Protein AF-A0A973WPY4-F1 (afdb_monomer_lite)

Organism: NCBI:txid2748629

Radius of gyration: 19.0 Å; chains: 1; bounding box: 40×27×68 Å

Secondary structure (DSSP, 8-state):
-----S-HHHHHHHHHHHHHHHHHHHHHHHHHHHHHHHHGGG-SSSHHHHHHHHHHHHHHHHHHHTTTGGG----HHHHHHHHHHHHHHHHHHS---TTTT-SHHHHHHHHHHHHHHHHHHHHHHHTTS---HHHHHHHHHHHSPP-TTS-HHHHHHHHHHHHHHHHHHHHHHHHHHHHHHTT-

Sequence (184 aa):
MVKKVKYPEKQVERFKQMVRARSRIQPELISLLEFVREYRTQLEPSLFLRVCGLLASAGFSLWRAAFLFEQEDGKHEIYLDNVETFVAKIISDNTIGFVDDRNTWSLWHYVGVARSSLLEAMTLLFSGVVQDAKSSSIQAKLSDPPLLAASAADQWDELFEVMQHIRRTLTSRFEFVRTSHKLK

Structure (mmCIF, N/CA/C/O backbone):
data_AF-A0A973WPY4-F1
#
_entry.id   AF-A0A973WPY4-F1
#
loop_
_atom_site.group_PDB
_atom_site.id
_atom_site.type_symbol
_atom_site.label_atom_id
_atom_site.label_alt_id
_atom_site.label_comp_id
_atom_site.label_asym_id
_atom_site.label_entity_id
_atom_site.label_seq_id
_atom_site.pdbx_PDB_ins_code
_atom_site.Cartn_x
_atom_site.Cartn_y
_atom_site.Cartn_z
_atom_site.occupancy
_atom_site.B_iso_or_equiv
_atom_site.auth_seq_id
_atom_site.auth_comp_id
_atom_site.auth_asym_id
_atom_site.auth_atom_id
_atom_site.pdbx_PDB_model_num
ATOM 1 N N . MET A 1 1 ? 10.099 -8.324 -35.000 1.00 39.22 1 MET A N 1
ATOM 2 C CA . MET A 1 1 ? 11.441 -8.484 -34.389 1.00 39.22 1 MET A CA 1
ATOM 3 C C . MET A 1 1 ? 11.277 -8.895 -32.934 1.00 39.22 1 MET A C 1
ATOM 5 O O . MET A 1 1 ? 10.757 -8.109 -32.154 1.00 39.22 1 MET A O 1
ATOM 9 N N . VAL A 1 2 ? 11.683 -10.111 -32.561 1.00 43.56 2 VAL A N 1
ATOM 10 C CA . VAL A 1 2 ? 11.726 -10.529 -31.150 1.00 43.56 2 VAL A CA 1
ATOM 11 C C . VAL A 1 2 ? 12.929 -9.837 -30.509 1.00 43.56 2 VAL A C 1
ATOM 13 O O . VAL A 1 2 ? 14.069 -10.140 -30.862 1.00 43.56 2 VAL A O 1
ATOM 16 N N . LYS A 1 3 ? 12.702 -8.861 -29.618 1.00 48.94 3 LYS A N 1
ATOM 17 C CA . LYS A 1 3 ? 13.783 -8.265 -28.818 1.00 48.94 3 LYS A CA 1
ATOM 18 C C . LYS A 1 3 ? 14.399 -9.390 -27.979 1.00 48.94 3 LYS A C 1
ATOM 20 O O . LYS A 1 3 ? 13.746 -9.902 -27.075 1.00 48.94 3 LYS A O 1
ATOM 25 N N . LYS A 1 4 ? 15.631 -9.805 -28.296 1.00 48.75 4 LYS A N 1
ATOM 26 C CA . LYS A 1 4 ? 16.386 -10.757 -27.467 1.00 48.75 4 LYS A CA 1
ATOM 27 C C . LYS A 1 4 ? 16.464 -10.201 -26.045 1.00 48.75 4 LYS A C 1
ATOM 29 O O . LYS A 1 4 ? 16.903 -9.066 -25.856 1.00 48.75 4 LYS A O 1
ATOM 34 N N . VAL A 1 5 ? 16.039 -10.993 -25.062 1.00 58.50 5 VAL A N 1
ATOM 35 C CA . VAL A 1 5 ? 16.181 -10.645 -23.646 1.00 58.50 5 VAL A CA 1
ATOM 36 C C . VAL A 1 5 ? 17.674 -10.529 -23.353 1.00 58.50 5 VAL A C 1
ATOM 38 O O . VAL A 1 5 ? 18.408 -11.509 -23.434 1.00 58.50 5 VAL A O 1
ATOM 41 N N . LYS A 1 6 ? 18.128 -9.305 -23.068 1.00 64.00 6 LYS A N 1
ATOM 42 C CA . LYS A 1 6 ? 19.554 -8.974 -22.938 1.00 64.00 6 LYS A CA 1
ATOM 43 C C . LYS A 1 6 ? 20.202 -9.634 -21.708 1.00 64.00 6 LYS A C 1
ATOM 45 O O . LYS A 1 6 ? 21.412 -9.813 -21.712 1.00 64.00 6 LYS A O 1
ATOM 50 N N . TYR A 1 7 ? 19.406 -10.029 -20.702 1.00 69.88 7 TYR A N 1
ATOM 51 C CA . TYR A 1 7 ? 19.858 -10.676 -19.460 1.00 69.88 7 TYR A CA 1
ATOM 52 C C . TYR A 1 7 ? 18.772 -11.608 -18.873 1.00 69.88 7 TYR A C 1
ATOM 54 O O . TYR A 1 7 ? 17.982 -11.167 -18.034 1.00 69.88 7 TYR A O 1
ATOM 62 N N . PRO A 1 8 ? 18.690 -12.881 -19.301 1.00 75.31 8 PRO A N 1
ATOM 63 C CA . PRO A 1 8 ? 17.641 -13.803 -18.850 1.00 75.31 8 PRO A CA 1
ATOM 64 C C . PRO A 1 8 ? 17.705 -14.099 -17.342 1.00 75.31 8 PRO A C 1
ATOM 66 O O . PRO A 1 8 ? 16.670 -14.208 -16.695 1.00 75.31 8 PRO A O 1
ATOM 69 N N . GLU A 1 9 ? 18.899 -14.146 -16.746 1.00 75.44 9 GLU A N 1
ATOM 70 C CA . GLU A 1 9 ? 19.065 -14.399 -15.305 1.00 75.44 9 GLU A CA 1
ATOM 71 C C . GLU A 1 9 ? 18.472 -13.278 -14.438 1.00 75.44 9 GLU A C 1
ATOM 73 O O . GLU A 1 9 ? 17.749 -13.548 -13.480 1.00 75.44 9 GLU A O 1
ATOM 78 N N . LYS A 1 10 ? 18.686 -12.010 -14.824 1.00 81.88 10 LYS A N 1
ATOM 79 C CA . LYS A 1 10 ? 18.075 -10.853 -14.146 1.00 81.88 10 LYS A CA 1
ATOM 80 C C . LYS A 1 10 ? 16.551 -10.863 -14.263 1.00 81.88 10 LYS A C 1
ATOM 82 O O . LYS A 1 10 ? 15.859 -10.472 -13.329 1.00 81.88 10 LYS A O 1
ATOM 87 N N . GLN A 1 11 ? 16.024 -11.321 -15.398 1.00 84.06 11 GLN A N 1
ATOM 88 C CA . GLN A 1 11 ? 14.584 -11.454 -15.603 1.00 84.06 11 GLN A CA 1
ATOM 89 C C . GLN A 1 11 ? 13.979 -12.528 -14.689 1.00 84.06 11 GLN A C 1
ATOM 91 O O . GLN A 1 11 ? 12.945 -12.288 -14.067 1.00 84.06 11 GLN A O 1
ATOM 96 N N . VAL A 1 12 ? 14.631 -13.687 -14.570 1.00 88.94 12 VAL A N 1
ATOM 97 C CA . VAL A 1 12 ? 14.191 -14.754 -13.659 1.00 88.94 12 VAL A CA 1
ATOM 98 C C . VAL A 1 12 ? 14.181 -14.263 -12.213 1.00 88.94 12 VAL A C 1
ATOM 100 O O . VAL A 1 12 ? 13.223 -14.535 -11.491 1.00 88.94 12 VAL A O 1
ATOM 103 N N . GLU A 1 13 ? 15.197 -13.511 -11.790 1.00 88.25 13 GLU A N 1
ATOM 104 C CA . GLU A 1 13 ? 15.242 -12.988 -10.423 1.00 88.25 13 GLU A CA 1
ATOM 105 C C . GLU A 1 13 ? 14.112 -11.986 -10.145 1.00 88.25 13 GLU A C 1
ATOM 107 O O . GLU A 1 13 ? 13.415 -12.114 -9.138 1.00 88.25 13 GLU A O 1
ATOM 112 N N . ARG A 1 14 ? 13.818 -11.085 -11.093 1.00 85.75 14 ARG A N 1
ATOM 113 C CA . ARG A 1 14 ? 12.642 -10.197 -11.014 1.00 85.75 14 ARG A CA 1
ATOM 114 C C . ARG A 1 14 ? 11.341 -10.991 -10.891 1.00 85.75 14 ARG A C 1
ATOM 116 O O . ARG A 1 14 ? 10.511 -10.688 -10.039 1.00 85.75 14 ARG A O 1
ATOM 123 N N . PHE A 1 15 ? 11.166 -12.056 -11.676 1.00 90.31 15 PHE A N 1
ATOM 124 C CA . PHE A 1 15 ? 9.976 -12.905 -11.562 1.00 90.31 15 PHE A CA 1
ATOM 125 C C . PHE A 1 15 ? 9.866 -13.589 -10.199 1.00 90.31 15 PHE A C 1
ATOM 127 O O . PHE A 1 15 ? 8.768 -13.635 -9.638 1.00 90.31 15 PHE A O 1
ATOM 134 N N . LYS A 1 16 ? 10.975 -14.072 -9.628 1.00 92.25 16 LYS A N 1
ATOM 135 C CA . LYS A 1 16 ? 10.971 -14.625 -8.265 1.00 92.25 16 LYS A CA 1
ATOM 136 C C . LYS A 1 16 ? 10.554 -13.576 -7.238 1.00 92.25 16 LYS A C 1
ATOM 138 O O . LYS A 1 16 ? 9.729 -13.889 -6.380 1.00 92.25 16 LYS A O 1
ATOM 143 N N . GLN A 1 17 ? 11.067 -12.350 -7.340 1.00 91.38 17 GLN A N 1
ATOM 144 C CA . GLN A 1 17 ? 10.683 -11.240 -6.461 1.00 91.38 17 GLN A CA 1
ATOM 145 C C . GLN A 1 17 ? 9.183 -10.939 -6.570 1.00 91.38 17 GLN A C 1
ATOM 147 O O . GLN A 1 17 ? 8.485 -10.931 -5.558 1.00 91.38 17 GLN A O 1
ATOM 152 N N . MET A 1 18 ? 8.656 -10.806 -7.792 1.00 93.06 18 MET A N 1
ATOM 153 C CA . MET A 1 18 ? 7.226 -10.571 -8.031 1.00 93.06 18 MET A CA 1
ATOM 154 C C . MET A 1 18 ? 6.352 -11.701 -7.469 1.00 93.06 18 MET A C 1
ATOM 156 O O . MET A 1 18 ? 5.300 -11.458 -6.881 1.00 93.06 18 MET A O 1
ATOM 160 N N . VAL A 1 19 ? 6.741 -12.966 -7.670 1.00 95.12 19 VAL A N 1
ATOM 161 C CA . VAL A 1 19 ? 6.011 -14.122 -7.120 1.00 95.12 19 VAL A CA 1
ATOM 162 C C . VAL A 1 19 ? 6.044 -14.102 -5.592 1.00 95.12 19 VAL A C 1
ATOM 164 O O . VAL A 1 19 ? 4.994 -14.242 -4.967 1.00 95.12 19 VAL A O 1
ATOM 167 N N . ARG A 1 20 ? 7.214 -13.868 -4.989 1.00 96.44 20 ARG A N 1
ATOM 168 C CA . ARG A 1 20 ? 7.378 -13.815 -3.531 1.00 96.44 20 ARG A CA 1
ATOM 169 C C . ARG A 1 20 ? 6.542 -12.699 -2.905 1.00 96.44 20 ARG A C 1
ATOM 171 O O . ARG A 1 20 ? 5.803 -12.968 -1.962 1.00 96.44 20 ARG A O 1
ATOM 178 N N . ALA A 1 21 ? 6.631 -11.480 -3.433 1.00 96.56 21 ALA A N 1
ATOM 179 C CA . ALA A 1 21 ? 5.885 -10.327 -2.934 1.00 96.56 21 ALA A CA 1
ATOM 180 C C . ALA A 1 21 ? 4.367 -10.576 -2.991 1.00 96.56 21 ALA A C 1
ATOM 182 O O . ALA A 1 21 ? 3.661 -10.434 -1.991 1.00 96.56 21 ALA A O 1
ATOM 183 N N . ARG A 1 22 ? 3.867 -11.082 -4.127 1.00 95.44 22 ARG A N 1
ATOM 184 C CA . ARG A 1 22 ? 2.446 -11.440 -4.286 1.00 95.44 22 ARG A CA 1
ATOM 185 C C . ARG A 1 22 ? 2.004 -12.554 -3.339 1.00 95.44 22 ARG A C 1
ATOM 187 O O . ARG A 1 22 ? 0.915 -12.475 -2.780 1.00 95.44 22 ARG A O 1
ATOM 194 N N . SER A 1 23 ? 2.844 -13.565 -3.135 1.00 97.19 23 SER A N 1
ATOM 195 C CA . SER A 1 23 ? 2.545 -14.653 -2.202 1.00 97.19 23 SER A CA 1
ATOM 196 C C . SER A 1 23 ? 2.487 -14.177 -0.748 1.00 97.19 23 SER A C 1
ATOM 198 O O . SER A 1 23 ? 1.716 -14.733 0.026 1.00 97.19 23 SER A O 1
ATOM 200 N N . ARG A 1 24 ? 3.289 -13.175 -0.365 1.00 97.88 24 ARG A N 1
ATOM 201 C CA . ARG A 1 24 ? 3.340 -12.645 1.010 1.00 97.88 24 ARG A CA 1
ATOM 202 C C . ARG A 1 24 ? 2.181 -11.709 1.338 1.00 97.88 24 ARG A C 1
ATOM 204 O O . ARG A 1 24 ? 1.659 -11.771 2.445 1.00 97.88 24 ARG A O 1
ATOM 211 N N . ILE A 1 25 ? 1.758 -10.868 0.392 1.00 97.69 25 ILE A N 1
ATOM 212 C CA . ILE A 1 25 ? 0.697 -9.879 0.649 1.00 97.69 25 ILE A CA 1
ATOM 213 C C . ILE A 1 25 ? -0.695 -10.507 0.769 1.00 97.69 25 ILE A C 1
ATOM 215 O O . ILE A 1 25 ? -1.540 -9.999 1.500 1.00 97.69 25 ILE A O 1
ATOM 219 N N . GLN A 1 26 ? -0.944 -11.626 0.083 1.00 97.12 26 GLN A N 1
ATOM 220 C CA . GLN A 1 26 ? -2.260 -12.268 0.067 1.00 97.12 26 GLN A CA 1
ATOM 221 C C . GLN A 1 26 ? -2.733 -12.729 1.461 1.00 97.12 26 GLN A C 1
ATOM 223 O O . GLN A 1 26 ? -3.828 -12.325 1.853 1.00 97.12 26 GLN A O 1
ATOM 228 N N . PRO A 1 27 ? -1.950 -13.497 2.249 1.00 98.00 27 PRO A N 1
ATOM 229 C CA . PRO A 1 27 ? -2.33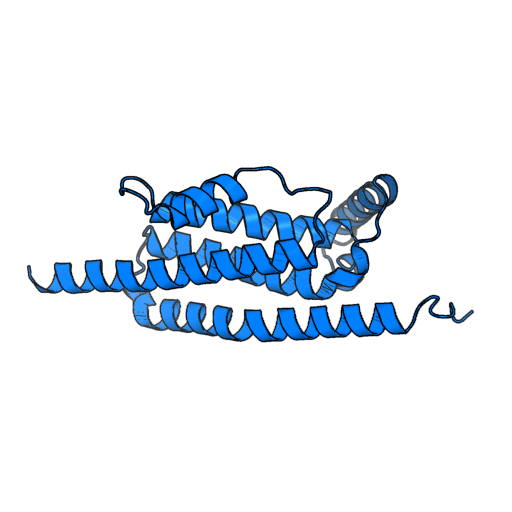7 -13.860 3.615 1.00 98.00 27 PRO A CA 1
ATOM 230 C C . PRO A 1 27 ? -2.569 -12.658 4.537 1.00 98.00 27 PRO A C 1
ATOM 232 O O . PRO A 1 27 ? -3.457 -12.696 5.388 1.00 98.00 27 PRO A O 1
ATOM 235 N N . GLU A 1 28 ? -1.805 -11.576 4.361 1.00 97.69 28 GLU A N 1
ATOM 236 C CA . GLU A 1 28 ? -1.972 -10.361 5.165 1.00 97.69 28 GLU A CA 1
ATOM 237 C C . GLU A 1 28 ? -3.306 -9.661 4.851 1.00 97.69 28 GLU A C 1
ATOM 239 O O . GLU A 1 28 ? -4.036 -9.268 5.761 1.00 97.69 28 GLU A O 1
ATOM 244 N N . LEU A 1 29 ? -3.674 -9.573 3.568 1.00 98.12 29 LEU A N 1
ATOM 245 C CA . LEU A 1 29 ? -4.972 -9.049 3.133 1.00 98.12 29 LEU A CA 1
ATOM 246 C C . LEU A 1 29 ? -6.142 -9.927 3.598 1.00 98.12 29 LEU A C 1
ATOM 248 O O . LEU A 1 29 ? -7.188 -9.397 3.973 1.00 98.12 29 LEU A O 1
ATOM 252 N N . ILE A 1 30 ? -5.965 -11.252 3.609 1.00 98.25 30 ILE A N 1
ATOM 253 C CA . ILE A 1 30 ? -6.951 -12.187 4.171 1.00 98.25 30 ILE A CA 1
ATOM 254 C C . ILE A 1 30 ? -7.128 -11.922 5.669 1.00 98.25 30 ILE A C 1
ATOM 256 O O . ILE A 1 30 ? -8.257 -11.741 6.114 1.00 98.25 30 ILE A O 1
ATOM 260 N N . SER A 1 31 ? -6.031 -11.791 6.419 1.00 97.56 31 SER A N 1
ATOM 261 C CA . SER A 1 31 ? -6.076 -11.502 7.861 1.00 97.56 31 SER A CA 1
ATOM 262 C C . SER A 1 31 ? -6.791 -10.177 8.162 1.00 97.56 31 SER A C 1
ATOM 264 O O . SER A 1 31 ? -7.549 -10.065 9.125 1.00 97.56 31 SER A O 1
ATOM 266 N N . LEU A 1 32 ? -6.577 -9.152 7.327 1.00 97.62 32 LEU A N 1
ATOM 267 C CA . LEU A 1 32 ? -7.294 -7.879 7.432 1.00 97.62 32 LEU A CA 1
ATOM 268 C C . LEU A 1 32 ? -8.795 -8.041 7.139 1.00 97.62 32 LEU A C 1
ATOM 270 O O . LEU A 1 32 ? -9.624 -7.482 7.856 1.00 97.62 32 LEU A O 1
ATOM 274 N N . LEU A 1 33 ? -9.154 -8.806 6.105 1.00 97.56 33 LEU A N 1
ATOM 275 C CA . LEU A 1 33 ? -10.550 -9.087 5.765 1.00 97.56 33 LEU A CA 1
ATOM 276 C C . LEU A 1 33 ? -11.267 -9.845 6.889 1.00 97.56 33 LEU A C 1
ATOM 278 O O . LEU A 1 33 ? -12.410 -9.517 7.210 1.00 97.56 33 LEU A O 1
ATOM 282 N N . GLU A 1 34 ? -10.610 -10.842 7.477 1.00 96.94 34 GLU A N 1
ATOM 283 C CA . GLU A 1 34 ? -11.120 -11.600 8.622 1.00 96.94 34 GLU A CA 1
ATOM 284 C C . GLU A 1 34 ? -11.386 -10.675 9.809 1.00 96.94 34 GLU A C 1
ATOM 286 O O . GLU A 1 34 ? -12.510 -10.653 10.308 1.00 96.94 34 GLU A O 1
ATOM 291 N N . PHE A 1 35 ? -10.421 -9.821 10.168 1.00 95.62 35 PHE A N 1
ATOM 292 C CA . PHE A 1 35 ? -10.584 -8.822 11.228 1.00 95.62 35 PHE A CA 1
ATOM 293 C C . PHE A 1 35 ? -11.792 -7.903 10.981 1.00 95.62 35 PHE A C 1
ATOM 295 O O . PHE A 1 35 ? -12.641 -7.721 11.855 1.00 95.62 35 PHE A O 1
ATOM 302 N N . VAL A 1 36 ? -11.913 -7.345 9.771 1.00 95.44 36 VAL A N 1
ATOM 303 C CA . VAL A 1 36 ? -13.029 -6.451 9.420 1.00 95.44 36 VAL A CA 1
ATOM 304 C C . VAL A 1 36 ? -14.372 -7.180 9.486 1.00 95.44 36 VAL A C 1
ATOM 306 O O . VAL A 1 36 ? -15.365 -6.590 9.910 1.00 95.44 36 VAL A O 1
ATOM 309 N N . ARG A 1 37 ? -14.430 -8.453 9.077 1.00 95.12 37 ARG A N 1
ATOM 310 C CA . ARG A 1 37 ? -15.657 -9.262 9.137 1.00 95.12 37 ARG A CA 1
ATOM 311 C C . ARG A 1 37 ? -16.047 -9.606 10.567 1.00 95.12 37 ARG A C 1
ATOM 313 O O . ARG A 1 37 ? -17.221 -9.470 10.904 1.00 95.12 37 ARG A O 1
ATOM 320 N N . GLU A 1 38 ? -15.086 -10.023 11.384 1.00 94.12 38 GLU A N 1
ATOM 321 C CA . GLU A 1 38 ? -15.313 -10.405 12.778 1.00 94.12 38 GLU A CA 1
ATOM 322 C C . GLU A 1 38 ? -15.829 -9.224 13.610 1.00 94.12 38 GLU A C 1
ATOM 324 O O . GLU A 1 38 ? -16.766 -9.369 14.396 1.00 94.12 38 GLU A O 1
ATOM 329 N N . TYR A 1 39 ? -15.269 -8.031 13.390 1.00 92.19 39 TYR A N 1
ATOM 330 C CA . TYR A 1 39 ? -15.549 -6.855 14.217 1.00 92.19 39 TYR A CA 1
ATOM 331 C C . TYR A 1 39 ? -16.442 -5.809 13.553 1.00 92.19 39 TYR A C 1
ATOM 333 O O . TYR A 1 39 ? -16.618 -4.724 14.101 1.00 92.19 39 TYR A O 1
ATOM 341 N N . ARG A 1 40 ? -17.058 -6.119 12.406 1.00 90.75 40 ARG A N 1
ATOM 342 C CA . ARG A 1 40 ? -17.793 -5.153 11.569 1.00 90.75 40 ARG A CA 1
ATOM 343 C C . ARG A 1 40 ? -18.757 -4.245 12.338 1.00 90.75 40 ARG A C 1
ATOM 345 O O . ARG A 1 40 ? -18.763 -3.045 12.106 1.00 90.75 40 ARG A O 1
ATOM 352 N N . THR A 1 41 ? -19.557 -4.811 13.239 1.00 87.62 41 THR A N 1
ATOM 353 C CA . THR A 1 41 ? -20.578 -4.082 14.018 1.00 87.62 41 THR A CA 1
ATOM 354 C C . THR A 1 41 ? -20.002 -3.233 15.149 1.00 87.62 41 THR A C 1
ATOM 356 O O . THR A 1 41 ? -20.691 -2.390 15.705 1.00 87.62 41 THR A O 1
ATOM 359 N N . GLN A 1 42 ? -18.745 -3.467 15.518 1.00 87.12 42 GLN A N 1
ATOM 360 C CA . GLN A 1 42 ? -18.019 -2.724 16.549 1.00 87.12 42 GLN A CA 1
ATOM 361 C C . GLN A 1 42 ? -17.084 -1.671 15.927 1.00 87.12 42 GLN A C 1
ATOM 363 O O . GLN A 1 42 ? -16.553 -0.820 16.635 1.00 87.12 42 GLN A O 1
ATOM 368 N N . LEU A 1 43 ? -16.894 -1.725 14.604 1.00 83.81 43 LEU A N 1
ATOM 369 C CA . LEU A 1 43 ? -16.146 -0.764 13.797 1.00 83.81 43 LEU A CA 1
ATOM 370 C C . LEU A 1 43 ? -17.025 0.410 13.321 1.00 83.81 43 LEU A C 1
ATOM 372 O O . LEU A 1 43 ? -16.688 1.014 12.307 1.00 83.81 43 LEU A O 1
ATOM 376 N N . GLU A 1 44 ? -18.113 0.760 14.027 1.00 77.31 44 GLU A N 1
ATOM 377 C CA . GLU A 1 44 ? -18.847 2.043 13.868 1.00 77.31 44 GLU A CA 1
ATOM 378 C C . GLU A 1 44 ? -17.876 3.213 13.642 1.00 77.31 44 GLU A C 1
ATOM 380 O O . GLU A 1 44 ? -16.735 3.063 14.073 1.00 77.31 44 GLU A O 1
ATOM 385 N N . PRO A 1 45 ? -18.253 4.353 13.015 1.00 78.94 45 PRO A N 1
ATOM 386 C CA . PRO A 1 45 ? -17.330 5.429 12.630 1.00 78.94 45 PRO A CA 1
ATOM 387 C C . PRO A 1 45 ? -16.250 5.716 13.684 1.00 78.94 45 PRO A C 1
ATOM 389 O O . PRO A 1 45 ? -16.442 6.462 14.640 1.00 78.94 45 PRO A O 1
ATOM 392 N N . SER A 1 46 ? -15.104 5.057 13.519 1.00 84.50 46 SER A N 1
ATOM 393 C CA . SER A 1 46 ? -14.089 4.913 14.556 1.00 84.50 46 SER A CA 1
ATOM 394 C C . SER A 1 46 ? -12.716 4.999 13.935 1.00 84.50 46 SER A C 1
ATOM 396 O O . SER A 1 46 ? -12.505 4.739 12.745 1.00 84.50 46 SER A O 1
ATOM 398 N N . LEU A 1 47 ? -11.754 5.310 14.796 1.00 91.06 47 LEU A N 1
ATOM 399 C CA . LEU A 1 47 ? -10.338 5.234 14.478 1.00 91.06 47 LEU A CA 1
ATOM 400 C C . LEU A 1 47 ? -9.981 3.894 13.815 1.00 91.06 47 LEU A C 1
ATOM 402 O O . LEU A 1 47 ? -9.280 3.869 12.809 1.00 91.06 47 LEU A O 1
ATOM 406 N N . PHE A 1 48 ? -10.499 2.785 14.350 1.00 91.94 48 PHE A N 1
ATOM 407 C CA . PHE A 1 48 ? -10.195 1.439 13.871 1.00 91.94 48 PHE A CA 1
ATOM 408 C C . PHE A 1 48 ? -10.720 1.185 12.458 1.00 91.94 48 PHE A C 1
ATOM 410 O O . PHE A 1 48 ? -9.999 0.606 11.646 1.00 91.94 48 PHE A O 1
ATOM 417 N N . LEU A 1 49 ? -11.921 1.675 12.129 1.00 94.12 49 LEU A N 1
ATOM 418 C CA . LEU A 1 49 ? -12.453 1.608 10.767 1.00 94.12 49 LEU A CA 1
ATOM 419 C C . LEU A 1 49 ? -11.560 2.368 9.782 1.00 94.12 49 LEU A C 1
ATOM 421 O O . LEU A 1 49 ? -11.210 1.838 8.726 1.00 94.12 49 LEU A O 1
ATOM 425 N N . ARG A 1 50 ? -11.145 3.589 10.145 1.00 95.75 50 ARG A N 1
ATOM 426 C CA . ARG A 1 50 ? -10.251 4.404 9.308 1.00 95.75 50 ARG A CA 1
ATOM 427 C C . ARG A 1 50 ? -8.904 3.714 9.092 1.00 95.75 50 ARG A C 1
ATOM 429 O O . ARG A 1 50 ? -8.441 3.633 7.959 1.00 95.75 50 ARG A O 1
ATOM 436 N N . VAL A 1 51 ? -8.313 3.153 10.148 1.00 96.19 51 VAL A N 1
ATOM 437 C CA . VAL A 1 51 ? -7.060 2.385 10.057 1.00 96.19 51 VAL A CA 1
ATOM 438 C C . VAL A 1 51 ? -7.226 1.146 9.170 1.00 96.19 51 VAL A C 1
ATOM 440 O O . VAL A 1 51 ? -6.345 0.874 8.358 1.00 96.19 51 VAL A O 1
ATOM 443 N N . CYS A 1 52 ? -8.353 0.428 9.244 1.00 96.88 52 CYS A N 1
ATOM 444 C CA . CYS A 1 52 ? -8.627 -0.695 8.338 1.00 96.88 52 CYS A CA 1
ATOM 445 C C . CYS A 1 52 ? -8.676 -0.248 6.870 1.00 96.88 52 CYS A C 1
ATOM 447 O O . CYS A 1 52 ? -8.104 -0.917 6.011 1.00 96.88 52 CYS A O 1
ATOM 449 N N . GLY A 1 53 ? -9.315 0.891 6.581 1.00 97.38 53 GLY A N 1
ATOM 450 C CA . GLY A 1 53 ? -9.343 1.474 5.236 1.00 97.38 53 GLY A CA 1
ATOM 451 C C . GLY A 1 53 ? -7.947 1.837 4.718 1.00 97.38 53 GLY A C 1
ATOM 452 O O . GLY A 1 53 ? -7.609 1.521 3.578 1.00 97.38 53 GLY A O 1
ATOM 453 N N . LEU A 1 54 ? -7.103 2.418 5.574 1.00 98.31 54 LEU A N 1
ATOM 454 C CA . LEU A 1 54 ? -5.712 2.747 5.241 1.00 98.31 54 LEU A CA 1
ATOM 455 C C . LEU A 1 54 ? -4.859 1.493 5.006 1.00 98.31 54 LEU A C 1
ATOM 457 O O . LEU A 1 54 ? -4.090 1.447 4.048 1.00 98.31 54 LEU A O 1
ATOM 461 N N . LEU A 1 55 ? -5.031 0.446 5.819 1.00 98.25 55 LEU A N 1
ATOM 462 C CA . LEU A 1 55 ? -4.373 -0.846 5.603 1.00 98.25 55 LEU A CA 1
ATOM 463 C C . LEU A 1 55 ? -4.835 -1.517 4.304 1.00 98.25 55 LEU A C 1
ATOM 465 O O . LEU A 1 55 ? -4.015 -2.106 3.604 1.00 98.25 55 LEU A O 1
ATOM 469 N N . ALA A 1 56 ? -6.118 -1.405 3.951 1.00 98.44 56 ALA A N 1
ATOM 470 C CA . ALA A 1 56 ? -6.631 -1.917 2.683 1.00 98.44 56 ALA A CA 1
ATOM 471 C C . ALA A 1 56 ? -6.037 -1.154 1.485 1.00 98.44 56 ALA A C 1
ATOM 473 O O . ALA A 1 56 ? -5.588 -1.784 0.528 1.00 98.44 56 ALA A O 1
ATOM 474 N N . SER A 1 57 ? -5.962 0.181 1.567 1.00 98.50 57 SER A N 1
ATOM 475 C CA . SER A 1 57 ? -5.297 1.037 0.571 1.00 98.50 57 SER A CA 1
ATOM 476 C C . SER A 1 57 ? -3.820 0.665 0.395 1.00 98.50 57 SER A C 1
ATOM 478 O O . SER A 1 57 ? -3.353 0.440 -0.728 1.00 98.50 57 SER A O 1
ATOM 480 N N . ALA A 1 58 ? -3.093 0.516 1.507 1.00 98.44 58 ALA A N 1
ATOM 481 C CA . ALA A 1 58 ? -1.691 0.118 1.493 1.00 98.44 58 ALA A CA 1
ATOM 482 C C . ALA A 1 58 ? -1.502 -1.280 0.901 1.00 98.44 58 ALA A C 1
ATOM 484 O O . ALA A 1 58 ? -0.682 -1.463 0.004 1.00 98.44 58 ALA A O 1
ATOM 485 N N . GLY A 1 59 ? -2.292 -2.254 1.350 1.00 98.38 59 GLY A N 1
ATOM 486 C CA . GLY A 1 59 ? -2.194 -3.628 0.879 1.00 98.38 59 GLY A CA 1
ATOM 487 C C . GLY A 1 59 ? -2.548 -3.783 -0.602 1.00 98.38 59 GLY A C 1
ATOM 488 O O . GLY A 1 59 ? -1.856 -4.508 -1.316 1.00 98.38 59 GLY A O 1
ATOM 489 N N . PHE A 1 60 ? -3.559 -3.059 -1.098 1.00 98.00 60 PHE A N 1
ATOM 490 C CA . PHE A 1 60 ? -3.861 -2.992 -2.532 1.00 98.00 60 PHE A CA 1
ATOM 491 C C . PHE A 1 60 ? -2.692 -2.400 -3.325 1.00 98.00 60 PHE A C 1
ATOM 493 O O . PHE A 1 60 ? -2.271 -2.976 -4.329 1.00 98.00 60 PHE A O 1
ATOM 500 N N . SER A 1 61 ? -2.137 -1.284 -2.854 1.00 97.88 61 SER A N 1
ATOM 501 C CA . SER A 1 61 ? -1.043 -0.597 -3.539 1.00 97.88 61 SER A CA 1
ATOM 502 C C . SER A 1 61 ? 0.230 -1.449 -3.563 1.00 97.88 61 SER A C 1
ATOM 504 O O . SER A 1 61 ? 0.836 -1.620 -4.617 1.00 97.88 61 SER A O 1
ATOM 506 N N . LEU A 1 62 ? 0.583 -2.104 -2.452 1.00 98.00 62 LEU A N 1
ATOM 507 C CA . LEU A 1 62 ? 1.677 -3.080 -2.412 1.00 98.00 62 LEU A CA 1
ATOM 508 C C . LEU A 1 62 ? 1.416 -4.258 -3.356 1.00 98.00 62 LEU A C 1
ATOM 510 O O . LEU A 1 62 ? 2.313 -4.671 -4.094 1.00 98.00 62 LEU A O 1
ATOM 514 N N . TRP A 1 63 ? 0.194 -4.793 -3.383 1.00 97.50 63 TRP A N 1
ATOM 515 C CA . TRP A 1 63 ? -0.161 -5.860 -4.315 1.00 97.50 63 TRP A CA 1
ATOM 516 C C . TRP A 1 63 ? 0.023 -5.426 -5.775 1.00 97.50 63 TRP A C 1
ATOM 518 O O . TRP A 1 63 ? 0.620 -6.181 -6.542 1.00 97.50 63 TRP A O 1
ATOM 528 N N . ARG A 1 64 ? -0.405 -4.211 -6.154 1.00 95.81 64 ARG A N 1
ATOM 529 C CA . ARG A 1 64 ? -0.195 -3.646 -7.500 1.00 95.81 64 ARG A CA 1
ATOM 530 C C . ARG A 1 64 ? 1.281 -3.424 -7.815 1.00 95.81 64 ARG A C 1
ATOM 532 O O . ARG A 1 64 ? 1.739 -3.891 -8.855 1.00 95.81 64 ARG A O 1
ATOM 539 N N . ALA A 1 65 ? 2.035 -2.800 -6.911 1.00 95.44 65 ALA A N 1
ATOM 540 C CA . ALA A 1 65 ? 3.465 -2.537 -7.080 1.00 95.44 65 ALA A CA 1
ATOM 541 C C . ALA A 1 65 ? 4.265 -3.824 -7.351 1.00 95.44 65 ALA A C 1
ATOM 543 O O . ALA A 1 65 ? 5.135 -3.840 -8.219 1.00 95.44 65 ALA A O 1
ATOM 544 N N . ALA A 1 66 ? 3.905 -4.938 -6.701 1.00 95.56 66 ALA A N 1
ATOM 545 C CA . ALA A 1 66 ? 4.548 -6.234 -6.918 1.00 95.56 66 ALA A CA 1
ATOM 546 C C . ALA A 1 66 ? 4.398 -6.783 -8.352 1.00 95.56 66 ALA A C 1
ATOM 548 O O . ALA A 1 66 ? 5.194 -7.625 -8.766 1.00 95.56 66 ALA A O 1
ATOM 549 N N . PHE A 1 67 ? 3.406 -6.336 -9.133 1.00 92.94 67 PHE A N 1
ATOM 550 C CA . PHE A 1 67 ? 3.307 -6.674 -10.562 1.00 92.94 67 PHE A CA 1
ATOM 551 C C . PHE A 1 67 ? 4.205 -5.809 -11.453 1.00 92.94 67 PHE A C 1
ATOM 553 O O . PHE A 1 67 ? 4.382 -6.136 -12.626 1.00 92.94 67 PHE A O 1
ATOM 560 N N . LEU A 1 68 ? 4.752 -4.720 -10.915 1.00 92.25 68 LEU A N 1
ATOM 561 C CA . LEU A 1 68 ? 5.403 -3.661 -11.676 1.00 92.25 68 LEU A CA 1
ATOM 562 C C . LEU A 1 68 ? 6.913 -3.559 -11.421 1.00 92.25 68 LEU A C 1
ATOM 564 O O . LEU A 1 68 ? 7.550 -2.711 -12.029 1.00 92.25 68 LEU A O 1
ATOM 568 N N . PHE A 1 69 ? 7.516 -4.428 -10.598 1.00 90.44 69 PHE A N 1
ATOM 569 C CA . PHE A 1 69 ? 8.957 -4.386 -10.274 1.00 90.44 69 PHE A CA 1
ATOM 570 C C . PHE A 1 69 ? 9.893 -4.388 -11.491 1.00 90.44 69 PHE A C 1
ATOM 572 O O . PHE A 1 69 ? 10.995 -3.861 -11.444 1.00 90.44 69 PHE A O 1
ATOM 579 N N . GLU A 1 70 ? 9.475 -4.951 -12.622 1.00 86.31 70 GLU A N 1
ATOM 580 C CA . GLU A 1 70 ? 10.269 -4.893 -13.855 1.00 86.31 70 GLU A CA 1
ATOM 581 C C . GLU A 1 70 ? 10.380 -3.489 -14.479 1.00 86.31 70 GLU A C 1
ATOM 583 O O . GLU A 1 70 ? 11.236 -3.293 -15.340 1.00 86.31 70 GLU A O 1
ATOM 588 N N . GLN A 1 71 ? 9.541 -2.539 -14.056 1.00 83.25 71 GLN A N 1
ATOM 589 C CA . GLN A 1 71 ? 9.463 -1.171 -14.578 1.00 83.25 71 GLN A CA 1
ATOM 590 C C . GLN A 1 71 ? 10.383 -0.190 -13.842 1.00 83.25 71 GLN A C 1
ATOM 592 O O . GLN A 1 71 ? 10.326 1.010 -14.083 1.00 83.25 71 GLN A O 1
ATOM 597 N N . GLU A 1 72 ? 11.226 -0.677 -12.940 1.00 75.00 72 GLU A N 1
ATOM 598 C CA . GLU A 1 72 ? 12.048 0.141 -12.051 1.00 75.00 72 GLU A CA 1
ATOM 599 C C . GLU A 1 72 ? 13.134 0.973 -12.769 1.00 75.00 72 GLU A C 1
ATOM 601 O O . GLU A 1 72 ? 13.536 2.028 -12.286 1.00 75.00 72 GLU A O 1
ATOM 606 N N . ASP A 1 73 ? 13.554 0.559 -13.968 1.00 66.62 73 ASP A N 1
ATOM 607 C CA . ASP A 1 73 ? 14.701 1.125 -14.699 1.00 66.62 73 ASP A CA 1
ATOM 608 C C . ASP A 1 73 ? 14.381 2.408 -15.512 1.00 66.62 73 ASP A C 1
ATOM 610 O O . ASP A 1 73 ? 14.890 2.600 -16.623 1.00 66.62 73 ASP A O 1
ATOM 614 N N . GLY A 1 74 ? 13.516 3.291 -15.008 1.00 63.38 74 GLY A N 1
ATOM 615 C CA . GLY A 1 74 ? 13.120 4.511 -15.719 1.00 63.38 74 GLY A CA 1
ATOM 616 C C . GLY A 1 74 ? 14.020 5.706 -15.404 1.00 63.38 74 GLY A C 1
ATOM 617 O O . GLY A 1 74 ? 14.165 6.102 -14.251 1.00 63.38 74 GLY A O 1
ATOM 618 N N . LYS A 1 75 ? 14.585 6.334 -16.440 1.00 75.62 75 LYS A N 1
ATOM 619 C CA . LYS A 1 75 ? 15.138 7.693 -16.325 1.00 75.62 75 LYS A CA 1
ATOM 620 C C . LYS A 1 75 ? 14.022 8.688 -15.983 1.00 75.62 75 LYS A C 1
ATOM 622 O O . LYS A 1 75 ? 12.852 8.411 -16.244 1.00 75.62 75 LYS A O 1
ATOM 627 N N . HIS A 1 76 ? 14.386 9.855 -15.454 1.00 80.56 76 HIS A N 1
ATOM 628 C CA . HIS A 1 76 ? 13.424 10.899 -15.091 1.00 80.56 76 HIS A CA 1
ATOM 629 C C . HIS A 1 76 ? 12.498 11.280 -16.258 1.00 80.56 76 HIS A C 1
ATOM 631 O O . HIS A 1 76 ? 11.296 11.428 -16.066 1.00 80.56 76 HIS A O 1
ATOM 637 N N . GLU A 1 77 ? 13.029 11.346 -17.477 1.00 84.19 77 GLU A N 1
ATOM 638 C CA . GLU A 1 77 ? 12.249 11.662 -18.675 1.00 84.19 77 GLU A CA 1
ATOM 639 C C . GLU A 1 77 ? 11.199 10.579 -18.964 1.00 84.19 77 GLU A C 1
ATOM 641 O O . GLU A 1 77 ? 10.034 10.890 -19.169 1.00 84.19 77 GLU A O 1
ATOM 646 N N . ILE A 1 78 ? 11.572 9.297 -18.848 1.00 85.75 78 ILE A N 1
ATOM 647 C CA . ILE A 1 78 ? 10.645 8.163 -19.024 1.00 85.75 78 ILE A CA 1
ATOM 648 C C . ILE A 1 78 ? 9.525 8.213 -17.979 1.00 85.75 78 ILE A C 1
ATOM 650 O O . ILE A 1 78 ? 8.379 7.870 -18.262 1.00 85.75 78 ILE A O 1
ATOM 654 N N . TYR A 1 79 ? 9.849 8.621 -16.751 1.00 87.31 79 TYR A N 1
ATOM 655 C CA . TYR A 1 79 ? 8.850 8.799 -15.704 1.00 87.31 79 TYR A CA 1
ATOM 656 C C . TYR A 1 79 ? 7.830 9.880 -16.086 1.00 87.31 79 TYR A C 1
ATOM 658 O O . TYR A 1 79 ? 6.632 9.635 -15.962 1.00 87.31 79 TYR A O 1
ATOM 666 N N . LEU A 1 80 ? 8.283 11.038 -16.579 1.00 89.19 80 LEU A N 1
ATOM 667 C CA . LEU A 1 80 ? 7.395 12.123 -17.011 1.00 89.19 80 LEU A CA 1
ATOM 668 C C . LEU A 1 80 ? 6.555 11.736 -18.238 1.00 89.19 80 LEU A C 1
ATOM 670 O O . LEU A 1 80 ? 5.348 11.970 -18.227 1.00 89.19 80 LEU A O 1
ATOM 674 N N . ASP A 1 81 ? 7.141 11.057 -19.225 1.00 91.50 81 ASP A N 1
ATOM 675 C CA . ASP A 1 81 ? 6.412 10.560 -20.403 1.00 91.50 81 ASP A CA 1
ATOM 676 C C . ASP A 1 81 ? 5.283 9.590 -20.002 1.00 91.50 81 ASP A C 1
ATOM 678 O O . ASP A 1 81 ? 4.178 9.616 -20.557 1.00 91.50 81 ASP A O 1
ATOM 682 N N . ASN A 1 82 ? 5.537 8.739 -18.999 1.00 91.00 82 ASN A N 1
ATOM 683 C CA . ASN A 1 82 ? 4.528 7.834 -18.451 1.00 91.00 82 ASN A CA 1
ATOM 684 C C . ASN A 1 82 ? 3.393 8.597 -17.750 1.00 91.00 82 ASN A C 1
ATOM 686 O O . ASN A 1 82 ? 2.233 8.221 -17.921 1.00 91.00 82 ASN A O 1
ATOM 690 N N . VAL A 1 83 ? 3.704 9.664 -16.998 1.00 92.25 83 VAL A N 1
ATOM 691 C CA . VAL A 1 83 ? 2.693 10.539 -16.369 1.00 92.25 83 VAL A CA 1
ATOM 692 C C . VAL A 1 83 ? 1.797 11.151 -17.439 1.00 92.25 83 VAL A C 1
ATOM 694 O O . VAL A 1 83 ? 0.575 11.058 -17.346 1.00 92.25 83 VAL A O 1
ATOM 697 N N . GLU A 1 84 ? 2.401 11.765 -18.458 1.00 93.94 84 GLU A N 1
ATOM 698 C CA . GLU A 1 84 ? 1.672 12.431 -19.536 1.00 93.94 84 GLU A CA 1
ATOM 699 C C . GLU A 1 84 ? 0.760 11.442 -20.266 1.00 93.94 84 GLU A C 1
ATOM 701 O O . GLU A 1 84 ? -0.439 11.688 -20.406 1.00 93.94 84 GLU A O 1
ATOM 706 N N . THR A 1 85 ? 1.301 10.279 -20.641 1.00 91.06 85 THR A N 1
ATOM 707 C CA . THR A 1 85 ? 0.541 9.216 -21.312 1.00 91.06 85 THR A CA 1
ATOM 708 C C . THR A 1 85 ? -0.635 8.740 -20.461 1.00 91.06 85 THR A C 1
ATOM 710 O O . THR A 1 85 ? -1.742 8.560 -20.973 1.00 91.06 85 THR A O 1
ATOM 713 N N . PHE A 1 86 ? -0.412 8.532 -19.163 1.00 91.31 86 PHE A N 1
ATOM 714 C CA . PHE A 1 86 ? -1.445 8.080 -18.238 1.00 91.31 86 PHE A CA 1
ATOM 715 C C . PHE A 1 86 ? -2.573 9.111 -18.104 1.00 91.31 86 PHE A C 1
ATOM 717 O O . PHE A 1 86 ? -3.747 8.767 -18.247 1.00 91.31 86 PHE A O 1
ATOM 724 N N . VAL A 1 87 ? -2.229 10.385 -17.894 1.00 93.25 87 VAL A N 1
ATOM 725 C CA . VAL A 1 87 ? -3.210 11.476 -17.770 1.00 93.25 87 VAL A CA 1
ATOM 726 C C . VAL A 1 87 ? -3.988 11.666 -19.072 1.00 93.25 87 VAL A C 1
ATOM 728 O O . VAL A 1 87 ? -5.214 11.785 -19.037 1.00 93.25 87 VAL A O 1
ATOM 731 N N . ALA A 1 88 ? -3.313 11.628 -20.224 1.00 94.56 88 ALA A N 1
ATOM 732 C CA . ALA A 1 88 ? -3.963 11.726 -21.527 1.00 94.56 88 ALA A CA 1
ATOM 733 C C . ALA A 1 88 ? -4.986 10.598 -21.743 1.00 94.56 88 ALA A C 1
ATOM 735 O O . ALA A 1 88 ? -6.095 10.859 -22.215 1.00 94.56 88 ALA A O 1
ATOM 736 N N . LYS A 1 89 ? -4.655 9.361 -21.348 1.00 93.75 89 LYS A N 1
ATOM 737 C CA . LYS A 1 89 ? -5.577 8.215 -21.419 1.00 93.75 89 LYS A CA 1
ATOM 738 C C . LYS A 1 89 ? -6.775 8.354 -20.493 1.00 93.75 89 LYS A C 1
ATOM 740 O O . LYS A 1 89 ? -7.893 8.114 -20.928 1.00 93.75 89 LYS A O 1
ATOM 745 N N . ILE A 1 90 ? -6.580 8.814 -19.255 1.00 93.31 90 ILE A N 1
ATOM 746 C CA . ILE A 1 90 ? -7.710 9.094 -18.354 1.00 93.31 90 ILE A CA 1
ATOM 747 C C . ILE A 1 90 ? -8.685 10.079 -19.001 1.00 93.31 90 ILE A C 1
ATOM 749 O O . ILE A 1 90 ? -9.892 9.853 -18.971 1.00 93.31 90 ILE A O 1
ATOM 753 N N . ILE A 1 91 ? -8.167 11.161 -19.587 1.00 95.69 91 ILE A N 1
ATOM 754 C CA . ILE A 1 91 ? -8.996 12.208 -20.194 1.00 95.69 91 ILE A CA 1
ATOM 755 C C . ILE A 1 91 ? -9.728 11.692 -21.438 1.00 95.69 91 ILE A C 1
ATOM 757 O O . ILE A 1 91 ? -10.899 12.010 -21.628 1.00 95.69 91 ILE A O 1
ATOM 761 N N . SER A 1 92 ? -9.043 10.930 -22.290 1.00 96.56 92 SER A N 1
ATOM 762 C CA . SER A 1 92 ? -9.596 10.469 -23.570 1.00 96.56 92 SER A CA 1
ATOM 763 C C . SER A 1 92 ? -10.537 9.275 -23.427 1.00 96.56 92 SER A C 1
ATOM 765 O O . SER A 1 92 ? -11.616 9.282 -24.018 1.00 96.56 92 SER A O 1
ATOM 767 N N . ASP A 1 93 ? -10.160 8.288 -22.617 1.00 94.75 93 ASP A N 1
ATOM 768 C CA . ASP A 1 93 ? -10.837 6.991 -22.568 1.00 94.75 93 ASP A CA 1
ATOM 769 C C . ASP A 1 93 ? -11.738 6.836 -21.329 1.00 94.75 93 ASP A C 1
ATOM 771 O O . ASP A 1 93 ? -12.549 5.910 -21.266 1.00 94.75 93 ASP A O 1
ATOM 775 N N . ASN A 1 94 ? -11.613 7.721 -20.325 1.00 92.56 94 ASN A N 1
ATOM 776 C CA . ASN A 1 94 ? -12.299 7.637 -19.023 1.00 92.56 94 ASN A CA 1
ATOM 777 C C . ASN A 1 94 ? -12.125 6.266 -18.329 1.00 92.56 94 ASN A C 1
ATOM 779 O O . ASN A 1 94 ? -12.953 5.819 -17.532 1.00 92.56 94 ASN A O 1
ATOM 783 N N . THR A 1 95 ? -11.046 5.561 -18.667 1.00 90.62 95 THR A N 1
ATOM 784 C CA . THR A 1 95 ? -10.693 4.258 -18.117 1.00 90.62 95 THR A CA 1
ATOM 785 C C . THR A 1 95 ? -9.196 4.020 -18.258 1.00 90.62 95 THR A C 1
ATOM 787 O O . THR A 1 95 ? -8.536 4.608 -19.110 1.00 90.62 95 THR A O 1
ATOM 790 N N . ILE A 1 96 ? -8.657 3.155 -17.404 1.00 88.25 96 ILE A N 1
ATOM 791 C CA . ILE A 1 96 ? -7.260 2.729 -17.430 1.00 88.25 96 ILE A CA 1
ATOM 792 C C . ILE A 1 96 ? -7.234 1.218 -17.241 1.00 88.25 96 ILE A C 1
ATOM 794 O O . ILE A 1 96 ? -7.711 0.687 -16.233 1.00 88.25 96 ILE A O 1
ATOM 798 N N . GLY A 1 97 ? -6.670 0.514 -18.218 1.00 90.50 97 GLY A N 1
ATOM 799 C CA . GLY A 1 97 ? -6.399 -0.909 -18.123 1.00 90.50 97 GLY A CA 1
ATOM 800 C C . GLY A 1 97 ? -5.075 -1.187 -17.415 1.00 90.50 97 GLY A C 1
ATOM 801 O O . GLY A 1 97 ? -4.199 -0.334 -17.283 1.00 90.50 97 GLY A O 1
ATOM 802 N N . PHE A 1 98 ? -4.869 -2.442 -17.008 1.00 88.50 98 PHE A N 1
ATOM 803 C CA . PHE A 1 98 ? -3.581 -2.848 -16.433 1.00 88.50 98 PHE A CA 1
ATOM 804 C C . PHE A 1 98 ? -2.408 -2.654 -17.402 1.00 88.50 98 PHE A C 1
ATOM 806 O O . PHE A 1 98 ? -1.296 -2.389 -16.962 1.00 88.50 98 PHE A O 1
ATOM 813 N N . VAL A 1 99 ? -2.645 -2.785 -18.708 1.00 88.50 99 VAL A N 1
ATOM 814 C CA . VAL A 1 99 ? -1.606 -2.573 -19.725 1.00 88.50 99 VAL A CA 1
ATOM 815 C C . VAL A 1 99 ? -1.116 -1.125 -19.712 1.00 88.50 99 VAL A C 1
ATOM 817 O O . VAL A 1 99 ? 0.080 -0.897 -19.852 1.00 88.50 99 VAL A O 1
ATOM 820 N N . ASP A 1 100 ? -2.016 -0.169 -19.490 1.00 88.19 100 ASP A N 1
ATOM 821 C CA . ASP A 1 100 ? -1.689 1.257 -19.423 1.00 88.19 100 ASP A CA 1
ATOM 822 C C . ASP A 1 100 ? -0.938 1.597 -18.128 1.00 88.19 100 ASP A C 1
ATOM 824 O O . ASP A 1 100 ? -0.018 2.410 -18.123 1.00 88.19 100 ASP A O 1
ATOM 828 N N . ASP A 1 101 ? -1.285 0.898 -17.048 1.00 88.88 101 ASP A N 1
ATOM 829 C CA . ASP A 1 101 ? -0.691 1.024 -15.715 1.00 88.88 101 ASP A CA 1
ATOM 830 C C . ASP A 1 101 ? 0.642 0.261 -15.554 1.00 88.88 101 ASP A C 1
ATOM 832 O O . ASP A 1 101 ? 1.281 0.299 -14.503 1.00 88.88 101 ASP A O 1
ATOM 836 N N . ARG A 1 102 ? 1.089 -0.476 -16.581 1.00 91.69 102 ARG A N 1
ATOM 837 C CA . ARG A 1 102 ? 2.331 -1.263 -16.542 1.00 91.69 102 ARG A CA 1
ATOM 838 C C . ARG A 1 102 ? 3.544 -0.417 -16.932 1.00 91.69 102 ARG A C 1
ATOM 840 O O . ARG A 1 102 ? 4.185 -0.672 -17.948 1.00 91.69 102 ARG A O 1
ATOM 847 N N . ASN A 1 103 ? 3.850 0.589 -16.120 1.00 90.31 103 ASN A N 1
ATOM 848 C CA . ASN A 1 103 ? 4.919 1.552 -16.381 1.00 90.31 103 ASN A CA 1
ATOM 849 C C . ASN A 1 103 ? 5.648 1.984 -15.085 1.00 90.31 103 ASN A C 1
ATOM 851 O O . ASN A 1 103 ? 5.241 1.627 -13.976 1.00 90.31 103 ASN A O 1
ATOM 855 N N . THR A 1 104 ? 6.748 2.736 -15.221 1.00 90.31 104 THR A N 1
ATOM 856 C CA . THR A 1 104 ? 7.589 3.164 -14.084 1.00 90.31 104 THR A CA 1
ATOM 857 C C . THR A 1 104 ? 6.875 4.140 -13.152 1.00 90.31 104 THR A C 1
ATOM 859 O O . THR A 1 104 ? 7.073 4.081 -11.940 1.00 90.31 104 THR A O 1
ATOM 862 N N . TRP A 1 105 ? 6.049 5.041 -13.692 1.00 91.81 105 TRP A N 1
ATOM 863 C CA . TRP A 1 105 ? 5.311 6.006 -12.876 1.00 91.81 105 TRP A CA 1
ATOM 864 C C . TRP A 1 105 ? 4.339 5.291 -11.939 1.00 91.81 105 TRP A C 1
ATOM 866 O O . TRP A 1 105 ? 4.366 5.521 -10.732 1.00 91.81 105 TRP A O 1
ATOM 876 N N . SER A 1 106 ? 3.558 4.356 -12.476 1.00 93.69 106 SER A N 1
ATOM 877 C CA . SER A 1 106 ? 2.584 3.572 -11.721 1.00 93.69 106 SER A CA 1
ATOM 878 C C . SER A 1 106 ? 3.225 2.772 -10.590 1.00 93.69 106 SER A C 1
ATOM 880 O O . SER A 1 106 ? 2.701 2.754 -9.477 1.00 93.69 106 SER A O 1
ATOM 882 N N . LEU A 1 107 ? 4.391 2.158 -10.833 1.00 93.31 107 LEU A N 1
ATOM 883 C CA . LEU A 1 107 ? 5.155 1.462 -9.791 1.00 93.31 107 LEU A CA 1
ATOM 884 C C . LEU A 1 107 ? 5.396 2.374 -8.580 1.00 93.31 107 LEU A C 1
ATOM 886 O O . LEU A 1 107 ? 5.025 2.032 -7.455 1.00 93.31 107 LEU A O 1
ATOM 890 N N . TRP A 1 108 ? 5.988 3.542 -8.819 1.00 91.94 108 TRP A N 1
ATOM 891 C CA . TRP A 1 108 ? 6.334 4.483 -7.757 1.00 91.94 108 TRP A CA 1
ATOM 892 C C . TRP A 1 108 ? 5.115 5.174 -7.154 1.00 91.94 108 TRP A C 1
ATOM 894 O O . TRP A 1 108 ? 5.106 5.439 -5.953 1.00 91.94 108 TRP A O 1
ATOM 904 N N . HIS A 1 109 ? 4.062 5.392 -7.943 1.00 93.62 109 HIS A N 1
ATOM 905 C CA . HIS A 1 109 ? 2.775 5.858 -7.446 1.00 93.62 109 HIS A CA 1
ATOM 906 C C . HIS A 1 109 ? 2.227 4.901 -6.381 1.00 93.62 109 HIS A C 1
ATOM 908 O O . HIS A 1 109 ? 1.940 5.334 -5.266 1.00 93.62 109 HIS A O 1
ATOM 914 N N . TYR A 1 110 ? 2.154 3.596 -6.666 1.00 95.88 110 TYR A N 1
ATOM 915 C CA . TYR A 1 110 ? 1.643 2.622 -5.699 1.00 95.88 110 TYR A CA 1
ATOM 916 C C . TYR A 1 110 ? 2.541 2.465 -4.465 1.00 95.88 110 TYR A C 1
ATOM 918 O O . TYR A 1 110 ? 2.029 2.358 -3.349 1.00 95.88 110 TYR A O 1
ATOM 926 N N . VAL A 1 111 ? 3.868 2.495 -4.624 1.00 94.69 111 VAL A N 1
ATOM 927 C CA . VAL A 1 111 ? 4.792 2.516 -3.473 1.00 94.69 111 VAL A CA 1
ATOM 928 C C . VAL A 1 111 ? 4.539 3.758 -2.605 1.00 94.69 111 VAL A C 1
ATOM 930 O O . VAL A 1 111 ? 4.439 3.648 -1.381 1.00 94.69 111 VAL A O 1
ATOM 933 N N . GLY A 1 112 ? 4.352 4.925 -3.229 1.00 93.38 112 GLY A N 1
ATOM 934 C CA . GLY A 1 112 ? 4.024 6.177 -2.547 1.00 93.38 112 GLY A CA 1
ATOM 935 C C . GLY A 1 112 ? 2.689 6.121 -1.801 1.00 93.38 112 GLY A C 1
ATOM 936 O O . GLY A 1 112 ? 2.642 6.438 -0.614 1.00 93.38 112 GLY A O 1
ATOM 937 N N . VAL A 1 113 ? 1.621 5.647 -2.451 1.00 96.50 113 VAL A N 1
ATOM 938 C CA . VAL A 1 113 ? 0.295 5.493 -1.824 1.00 96.50 113 VAL A CA 1
ATOM 939 C C . VAL A 1 113 ? 0.356 4.534 -0.636 1.00 96.50 113 VAL A C 1
ATOM 941 O O . VAL A 1 113 ? -0.222 4.829 0.416 1.00 96.50 1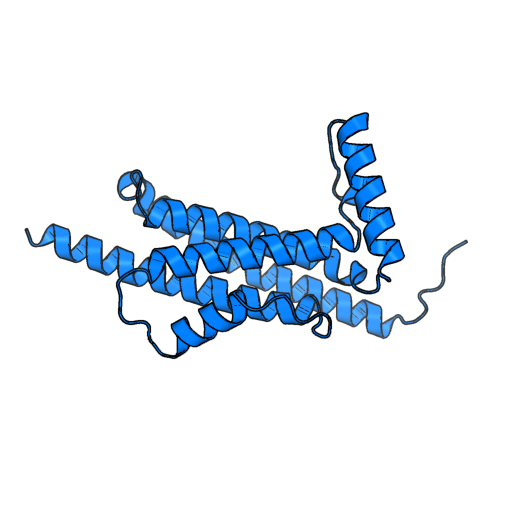13 VAL A O 1
ATOM 944 N N . ALA A 1 114 ? 1.085 3.419 -0.760 1.00 97.56 114 ALA A N 1
ATOM 945 C CA . ALA A 1 114 ? 1.294 2.498 0.352 1.00 97.56 114 ALA A CA 1
ATOM 946 C C . ALA A 1 114 ? 1.992 3.190 1.528 1.00 97.56 114 ALA A C 1
ATOM 948 O O . ALA A 1 114 ? 1.490 3.139 2.651 1.00 97.56 114 ALA A O 1
ATOM 949 N N . ARG A 1 115 ? 3.096 3.901 1.271 1.00 96.19 115 ARG A N 1
ATOM 950 C CA . ARG A 1 115 ? 3.842 4.649 2.294 1.00 96.19 115 ARG A CA 1
ATOM 951 C C . ARG A 1 115 ? 2.968 5.673 3.014 1.00 96.19 115 ARG A C 1
ATOM 953 O O . ARG A 1 115 ? 2.907 5.652 4.242 1.00 96.19 115 ARG A O 1
ATOM 960 N N . SER A 1 116 ? 2.264 6.527 2.272 1.00 96.06 116 SER A N 1
ATOM 961 C CA . SER A 1 116 ? 1.395 7.560 2.849 1.00 96.06 116 SER A CA 1
ATOM 962 C C . SER A 1 116 ? 0.255 6.957 3.669 1.00 96.06 116 SER A C 1
ATOM 964 O O . SER A 1 116 ? -0.002 7.412 4.782 1.00 96.06 116 SER A O 1
ATOM 966 N N . SER A 1 117 ? -0.375 5.887 3.170 1.00 97.94 117 SER A N 1
ATOM 967 C CA . SER A 1 117 ? -1.451 5.196 3.891 1.00 97.94 117 SER A CA 1
ATOM 968 C C . SER A 1 117 ? -0.950 4.594 5.211 1.00 97.94 117 SER A C 1
ATOM 970 O O . SER A 1 117 ? -1.617 4.703 6.241 1.00 97.94 117 SER A O 1
ATOM 972 N N . LEU A 1 118 ? 0.244 3.991 5.206 1.00 97.50 118 LEU A N 1
ATOM 973 C CA . LEU A 1 118 ? 0.861 3.419 6.406 1.00 97.50 118 LEU A CA 1
ATOM 974 C C . LEU A 1 118 ? 1.299 4.500 7.403 1.00 97.50 118 LEU A C 1
ATOM 976 O O . LEU A 1 118 ? 1.120 4.317 8.605 1.00 97.50 118 LEU A O 1
ATOM 980 N N . LEU A 1 119 ? 1.809 5.641 6.929 1.00 95.44 119 LEU A N 1
ATOM 981 C CA . LEU A 1 119 ? 2.169 6.777 7.784 1.00 95.44 119 LEU A CA 1
ATOM 982 C C . LEU A 1 119 ? 0.943 7.362 8.488 1.00 95.44 119 LEU A C 1
ATOM 984 O O . LEU A 1 119 ? 0.980 7.628 9.692 1.00 95.44 119 LEU A O 1
ATOM 988 N N . GLU A 1 120 ? -0.158 7.527 7.759 1.00 95.69 120 GLU A N 1
ATOM 989 C CA . GLU A 1 120 ? -1.414 7.984 8.345 1.00 95.69 120 GLU A CA 1
ATOM 990 C C . GLU A 1 120 ? -1.951 6.960 9.356 1.00 95.69 120 GLU A C 1
ATOM 992 O O . GLU A 1 120 ? -2.327 7.331 10.467 1.00 95.69 120 GLU A O 1
ATOM 997 N N . ALA A 1 121 ? -1.909 5.663 9.031 1.00 96.19 121 ALA A N 1
ATOM 998 C CA . ALA A 1 121 ? -2.350 4.605 9.938 1.00 96.19 121 ALA A CA 1
ATOM 999 C C . ALA A 1 121 ? -1.515 4.561 11.229 1.00 96.19 121 ALA A C 1
ATOM 1001 O O . ALA A 1 121 ? -2.082 4.439 12.317 1.00 96.19 121 ALA A O 1
ATOM 1002 N N . MET A 1 122 ? -0.189 4.721 11.127 1.00 93.69 122 MET A N 1
ATOM 1003 C CA . MET A 1 122 ? 0.701 4.885 12.282 1.00 93.69 122 MET A CA 1
ATOM 1004 C C . MET A 1 122 ? 0.300 6.111 13.102 1.00 93.69 122 MET A C 1
ATOM 1006 O O . MET A 1 122 ? 0.104 6.018 14.311 1.00 93.69 122 MET A O 1
ATOM 1010 N N . THR A 1 123 ? 0.117 7.257 12.449 1.00 92.38 123 THR A N 1
ATOM 1011 C CA . THR A 1 123 ? -0.237 8.505 13.133 1.00 92.38 123 THR A CA 1
ATOM 1012 C C . THR A 1 123 ? -1.539 8.355 13.919 1.00 92.38 123 THR A C 1
ATOM 1014 O O . THR A 1 123 ? -1.598 8.744 15.080 1.00 92.38 123 THR A O 1
ATOM 1017 N N . LEU A 1 124 ? -2.554 7.720 13.329 1.00 92.62 124 LEU A N 1
ATOM 1018 C CA . LEU A 1 124 ? -3.842 7.470 13.977 1.00 92.62 124 LEU A CA 1
ATOM 1019 C 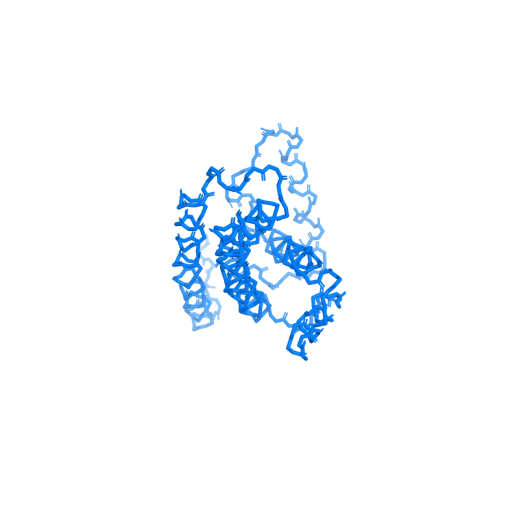C . LEU A 1 124 ? -3.742 6.468 15.130 1.00 92.62 124 LEU A C 1
ATOM 1021 O O . LEU A 1 124 ? -4.291 6.709 16.202 1.00 92.62 124 LEU A O 1
ATOM 1025 N N . LEU A 1 125 ? -3.054 5.340 14.940 1.00 90.00 125 LEU A N 1
ATOM 1026 C CA . LEU A 1 125 ? -2.931 4.342 16.004 1.00 90.00 125 LEU A CA 1
ATOM 1027 C C . LEU A 1 125 ? -2.099 4.855 17.174 1.00 90.00 125 LEU A C 1
ATOM 1029 O O . LEU A 1 125 ? -2.396 4.525 18.317 1.00 90.00 125 LEU A O 1
ATOM 1033 N N . PHE A 1 126 ? -1.064 5.644 16.924 1.00 87.00 126 PHE A N 1
ATOM 1034 C CA . PHE A 1 126 ? -0.103 6.017 17.954 1.00 87.00 126 PHE A CA 1
ATOM 1035 C C . PHE A 1 126 ? -0.244 7.465 18.441 1.00 87.00 126 PHE A C 1
ATOM 1037 O O . PHE A 1 126 ? 0.522 7.885 19.310 1.00 87.00 126 PHE A O 1
ATOM 1044 N N . SER A 1 127 ? -1.235 8.223 17.958 1.00 82.75 127 SER A N 1
ATOM 1045 C CA . SER A 1 127 ? -1.526 9.560 18.485 1.00 82.75 127 SER A CA 1
ATOM 1046 C C . SER A 1 127 ? -1.869 9.491 19.975 1.00 82.75 127 SER A C 1
ATOM 1048 O O . SER A 1 127 ? -2.769 8.750 20.372 1.00 82.75 127 SER A O 1
ATOM 1050 N N . GLY A 1 128 ? -1.168 10.276 20.797 1.00 70.25 128 GLY A N 1
ATOM 1051 C CA . GLY A 1 128 ? -1.455 10.406 22.230 1.00 70.25 128 GLY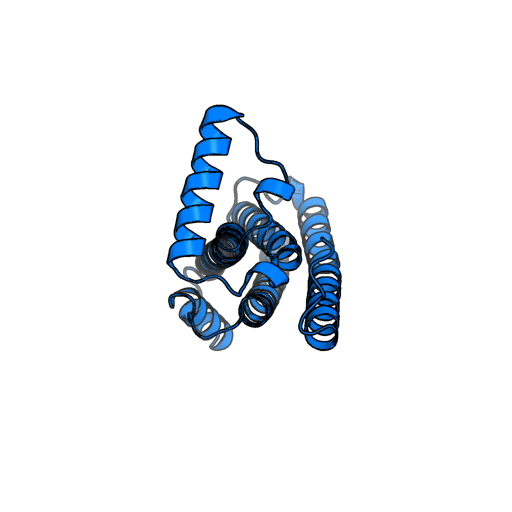 A CA 1
ATOM 1052 C C . GLY A 1 128 ? -1.011 9.226 23.101 1.00 70.25 128 GLY A C 1
ATOM 1053 O O . GLY A 1 128 ? -1.371 9.182 24.274 1.00 70.25 128 GLY A O 1
ATOM 1054 N N . VAL A 1 129 ? -0.231 8.281 22.565 1.00 76.06 129 VAL A N 1
ATOM 1055 C CA . VAL A 1 129 ? 0.341 7.171 23.342 1.00 76.06 129 VAL A CA 1
ATOM 1056 C C . VAL A 1 129 ? 1.860 7.210 23.255 1.00 76.06 129 VAL A C 1
ATOM 1058 O O . VAL A 1 129 ? 2.414 7.511 22.201 1.00 76.06 129 VAL A O 1
ATOM 1061 N N . VAL A 1 130 ? 2.537 6.896 24.366 1.00 73.94 130 VAL A N 1
ATOM 1062 C CA . VAL A 1 130 ? 3.993 6.718 24.380 1.00 73.94 130 VAL A CA 1
ATOM 1063 C C . VAL A 1 130 ? 4.340 5.602 23.398 1.00 73.94 130 VAL A C 1
ATOM 1065 O O . VAL A 1 130 ? 3.968 4.446 23.600 1.00 73.94 130 VAL A O 1
ATOM 1068 N N . GLN A 1 131 ? 5.000 5.969 22.304 1.00 76.00 131 GLN A N 1
ATOM 1069 C CA . GLN A 1 131 ? 5.439 5.020 21.294 1.00 76.00 131 GLN A CA 1
ATOM 1070 C C . GLN A 1 131 ? 6.636 4.229 21.810 1.00 76.00 131 GLN A C 1
ATOM 1072 O O . GLN A 1 131 ? 7.543 4.787 22.431 1.00 76.00 131 GLN A O 1
ATOM 1077 N N . ASP A 1 132 ? 6.658 2.927 21.526 1.00 84.31 132 ASP A N 1
ATOM 1078 C CA . ASP A 1 132 ? 7.887 2.160 21.677 1.00 84.31 132 ASP A CA 1
ATOM 1079 C C . ASP A 1 132 ? 8.938 2.623 20.651 1.00 84.31 132 ASP A C 1
ATOM 1081 O O . ASP A 1 132 ? 8.626 3.226 19.619 1.00 84.31 132 ASP A O 1
ATOM 1085 N N . ALA A 1 133 ? 10.212 2.337 20.928 1.00 83.75 133 ALA A N 1
ATOM 1086 C CA . ALA A 1 133 ? 11.317 2.753 20.064 1.00 83.75 133 ALA A CA 1
ATOM 1087 C C . ALA A 1 133 ? 11.165 2.247 18.615 1.00 83.75 133 ALA A C 1
ATOM 1089 O O . ALA A 1 133 ? 11.597 2.913 17.672 1.00 83.75 133 ALA A O 1
ATOM 1090 N N . LYS A 1 134 ? 10.522 1.085 18.427 1.00 85.19 134 LYS A N 1
ATOM 1091 C CA . LYS A 1 134 ? 10.284 0.492 17.109 1.00 85.19 134 LYS A CA 1
ATOM 1092 C C . LYS A 1 134 ? 9.276 1.316 16.304 1.00 85.19 134 LYS A C 1
ATOM 1094 O O . LYS A 1 134 ? 9.525 1.601 15.137 1.00 85.19 134 LYS A O 1
ATOM 1099 N N . SER A 1 135 ? 8.169 1.715 16.917 1.00 84.50 135 SER A N 1
ATOM 1100 C CA . SER A 1 135 ? 7.094 2.484 16.289 1.00 84.50 135 SER A CA 1
ATOM 1101 C C . SER A 1 135 ? 7.565 3.894 15.935 1.00 84.50 135 SER A C 1
ATOM 1103 O O . SER A 1 135 ? 7.341 4.330 14.806 1.00 84.50 135 SER A O 1
ATOM 1105 N N . SER A 1 136 ? 8.342 4.530 16.819 1.00 84.88 136 SER A N 1
ATOM 1106 C CA . SER A 1 136 ? 8.997 5.815 16.53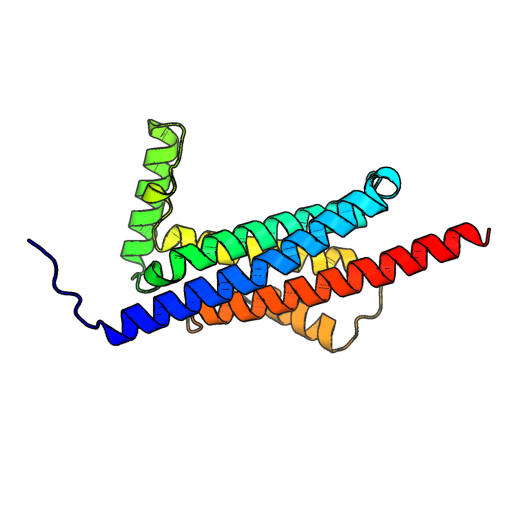6 1.00 84.88 136 SER A CA 1
ATOM 1107 C C . SER A 1 136 ? 9.972 5.712 15.360 1.00 84.88 136 SER A C 1
ATOM 1109 O O . SER A 1 136 ? 9.971 6.563 14.473 1.00 84.88 136 SER A O 1
ATOM 1111 N N . SER A 1 137 ? 10.780 4.644 15.312 1.00 87.06 137 SER A N 1
ATOM 1112 C CA . SER A 1 137 ? 11.705 4.404 14.198 1.00 87.06 137 SER A CA 1
ATOM 1113 C C . SER A 1 137 ? 10.967 4.188 12.874 1.00 87.06 137 SER A C 1
ATOM 1115 O O . SER A 1 137 ? 11.362 4.760 11.862 1.00 87.06 137 SER A O 1
ATOM 1117 N N . ILE A 1 138 ? 9.877 3.413 12.874 1.00 88.38 138 ILE A N 1
ATOM 1118 C CA . ILE A 1 138 ? 9.038 3.200 11.687 1.00 88.38 138 ILE A CA 1
ATOM 1119 C C . ILE A 1 138 ? 8.430 4.520 11.208 1.00 88.38 138 ILE A C 1
ATOM 1121 O O . ILE A 1 138 ? 8.489 4.824 10.020 1.00 88.38 138 ILE A O 1
ATOM 1125 N N . GLN A 1 139 ? 7.857 5.314 12.114 1.00 86.75 139 GLN A N 1
ATOM 1126 C CA . GLN A 1 139 ? 7.213 6.569 11.739 1.00 86.75 139 GLN A CA 1
ATOM 1127 C C . GLN A 1 139 ? 8.218 7.576 11.167 1.00 86.75 139 GLN A C 1
ATOM 1129 O O . GLN A 1 139 ? 7.917 8.214 10.157 1.00 86.75 139 GLN A O 1
ATOM 1134 N N . ALA A 1 140 ? 9.411 7.679 11.761 1.00 86.06 140 ALA A N 1
ATOM 1135 C CA . ALA A 1 140 ? 10.490 8.510 11.230 1.00 86.06 140 ALA A CA 1
ATOM 1136 C C . ALA A 1 140 ? 10.867 8.072 9.808 1.00 86.06 140 ALA A C 1
ATOM 1138 O O . ALA A 1 140 ? 10.805 8.881 8.886 1.00 86.06 140 ALA A O 1
ATOM 1139 N N . LYS A 1 141 ? 11.110 6.770 9.607 1.00 86.44 141 LYS A N 1
ATOM 1140 C CA . LYS A 1 141 ? 11.431 6.217 8.285 1.00 86.44 141 LYS A CA 1
ATOM 1141 C C . LYS A 1 141 ? 10.357 6.520 7.252 1.00 86.44 141 LYS A C 1
ATOM 1143 O O . LYS A 1 141 ? 10.686 6.944 6.158 1.00 86.44 141 LYS A O 1
ATOM 1148 N N . LEU A 1 142 ? 9.080 6.331 7.583 1.00 87.69 142 LEU A N 1
ATOM 1149 C CA . LEU A 1 142 ? 7.975 6.623 6.666 1.00 87.69 142 LEU A CA 1
ATOM 1150 C C . LEU A 1 142 ? 7.853 8.114 6.322 1.00 87.69 142 LEU A C 1
ATOM 1152 O O . LEU A 1 142 ? 7.400 8.438 5.224 1.00 87.69 142 LEU A O 1
ATOM 1156 N N . SER A 1 143 ? 8.221 8.992 7.258 1.00 86.75 143 SER A N 1
ATOM 1157 C CA . SER A 1 143 ? 8.175 10.449 7.081 1.00 86.75 143 SER A CA 1
ATOM 1158 C C . SER A 1 143 ? 9.303 10.957 6.186 1.00 86.75 143 SER A C 1
ATOM 1160 O O . SER A 1 143 ? 9.128 11.964 5.501 1.00 86.75 143 SER A O 1
ATOM 1162 N N . ASP A 1 144 ? 10.433 10.250 6.157 1.00 83.81 144 ASP A N 1
ATOM 1163 C CA . ASP A 1 144 ? 11.506 10.550 5.220 1.00 83.81 144 ASP A CA 1
ATOM 1164 C C . ASP A 1 144 ? 11.036 10.286 3.780 1.00 83.81 144 ASP A C 1
ATOM 1166 O O . ASP A 1 144 ? 10.324 9.301 3.524 1.00 83.81 144 ASP A O 1
ATOM 1170 N N . PRO A 1 145 ? 11.421 11.138 2.813 1.00 76.06 145 PRO A N 1
ATOM 1171 C CA . PRO A 1 145 ? 11.134 10.879 1.413 1.00 76.06 145 PRO A CA 1
ATOM 1172 C C . PRO A 1 145 ? 11.760 9.542 0.982 1.00 76.06 145 PRO A C 1
ATOM 1174 O O . PRO A 1 145 ? 12.803 9.151 1.514 1.00 76.06 145 PRO A O 1
ATOM 1177 N N . PRO A 1 146 ? 11.154 8.830 0.013 1.00 70.69 146 PRO A N 1
ATOM 1178 C CA . PRO A 1 146 ? 11.717 7.595 -0.514 1.00 70.69 146 PRO A CA 1
ATOM 1179 C C . PRO A 1 146 ? 13.179 7.794 -0.912 1.00 70.69 146 PRO A C 1
ATOM 1181 O O . PRO A 1 146 ? 13.509 8.724 -1.653 1.00 70.69 146 PRO A O 1
ATOM 1184 N N . LEU A 1 147 ? 14.061 6.913 -0.442 1.00 64.69 147 LEU A N 1
ATOM 1185 C CA . LEU A 1 147 ? 15.443 6.909 -0.897 1.00 64.69 147 LEU A CA 1
ATOM 1186 C C . LEU A 1 147 ? 15.442 6.520 -2.376 1.00 64.69 147 LEU A C 1
ATOM 1188 O O . LEU A 1 147 ? 15.227 5.359 -2.708 1.00 64.69 147 LEU A O 1
ATOM 1192 N N . LEU A 1 148 ? 15.727 7.478 -3.262 1.00 61.19 148 LEU A N 1
ATOM 1193 C CA . LEU A 1 148 ? 15.837 7.246 -4.711 1.00 61.19 148 LEU A CA 1
ATOM 1194 C C . LEU A 1 148 ? 16.898 6.188 -5.076 1.00 61.19 148 LEU A C 1
ATOM 1196 O O . LEU A 1 148 ? 16.917 5.699 -6.198 1.00 61.19 148 LEU A O 1
ATOM 1200 N N . ALA A 1 149 ? 17.786 5.847 -4.136 1.00 59.66 149 ALA A N 1
ATOM 1201 C CA . ALA A 1 149 ? 18.799 4.807 -4.289 1.00 59.66 149 ALA A CA 1
ATOM 1202 C C . ALA A 1 149 ? 18.317 3.392 -3.907 1.00 59.66 149 ALA A C 1
ATOM 1204 O O . ALA A 1 149 ? 19.000 2.425 -4.235 1.00 59.66 149 ALA A O 1
ATOM 1205 N N . ALA A 1 150 ? 17.196 3.257 -3.189 1.00 76.38 150 ALA A N 1
ATOM 1206 C CA . ALA A 1 150 ? 16.667 1.963 -2.761 1.00 76.38 150 ALA A CA 1
ATOM 1207 C C . ALA A 1 150 ? 15.761 1.368 -3.837 1.00 76.38 150 ALA A C 1
ATOM 1209 O O . ALA A 1 150 ? 14.957 2.096 -4.432 1.00 76.38 150 ALA A O 1
ATOM 1210 N N . SER A 1 151 ? 15.849 0.050 -4.041 1.00 87.31 151 SER A N 1
ATOM 1211 C CA . SER A 1 151 ? 15.026 -0.583 -5.060 1.00 87.31 151 SER A CA 1
ATOM 1212 C C . SER A 1 151 ? 13.541 -0.572 -4.682 1.00 87.31 151 SER A C 1
ATOM 1214 O O . SER A 1 151 ? 13.184 -0.568 -3.501 1.00 87.31 151 SER A O 1
ATOM 1216 N N . ALA A 1 152 ? 12.648 -0.597 -5.667 1.00 88.94 152 ALA A N 1
ATOM 1217 C CA . ALA A 1 152 ? 11.211 -0.699 -5.441 1.00 88.94 152 ALA A CA 1
ATOM 1218 C C . ALA A 1 152 ? 10.852 -1.991 -4.691 1.00 88.94 152 ALA A C 1
ATOM 1220 O O . ALA A 1 152 ? 9.926 -1.988 -3.882 1.00 88.94 152 ALA A O 1
ATOM 1221 N N . ALA A 1 153 ? 11.601 -3.075 -4.917 1.00 91.50 153 ALA A N 1
ATOM 1222 C CA . ALA A 1 153 ? 11.451 -4.322 -4.174 1.00 91.50 153 ALA A CA 1
ATOM 1223 C C . ALA A 1 153 ? 11.865 -4.172 -2.698 1.00 91.50 153 ALA A C 1
ATOM 1225 O O . ALA A 1 153 ? 11.140 -4.639 -1.821 1.00 91.50 153 ALA A O 1
ATOM 1226 N N . ASP A 1 154 ? 12.967 -3.473 -2.411 1.00 90.94 154 ASP A N 1
ATOM 1227 C CA . ASP A 1 154 ? 13.409 -3.227 -1.030 1.00 90.94 154 ASP A CA 1
ATOM 1228 C C . ASP A 1 154 ? 12.414 -2.330 -0.281 1.00 90.94 154 ASP A C 1
ATOM 1230 O O . ASP A 1 154 ? 12.032 -2.620 0.854 1.00 90.94 154 ASP A O 1
ATOM 1234 N N . GLN A 1 155 ? 11.937 -1.264 -0.936 1.00 92.31 155 GLN A N 1
ATOM 1235 C CA . GLN A 1 155 ? 10.908 -0.392 -0.364 1.00 92.31 155 GLN A CA 1
ATOM 1236 C C . GLN A 1 155 ? 9.599 -1.148 -0.143 1.00 92.31 155 GLN A C 1
ATOM 1238 O O . GLN A 1 155 ? 8.926 -0.946 0.866 1.00 92.31 155 GLN A O 1
ATOM 1243 N N . TRP A 1 156 ? 9.237 -2.046 -1.059 1.00 95.38 156 TRP A N 1
ATOM 1244 C CA . TRP A 1 156 ? 8.074 -2.906 -0.891 1.00 95.38 156 TRP A CA 1
ATOM 1245 C C . TRP A 1 156 ? 8.204 -3.797 0.347 1.00 95.38 156 TRP A C 1
ATOM 1247 O O . TRP A 1 156 ? 7.260 -3.871 1.132 1.00 95.38 156 TRP A O 1
ATOM 1257 N N . ASP A 1 157 ? 9.361 -4.438 0.542 1.00 95.38 157 ASP A N 1
ATOM 1258 C CA . ASP A 1 157 ? 9.615 -5.305 1.696 1.00 95.38 157 ASP A CA 1
ATOM 1259 C C . ASP A 1 157 ? 9.511 -4.522 3.008 1.00 95.38 157 ASP A C 1
ATOM 1261 O O . ASP A 1 157 ? 8.843 -4.967 3.941 1.00 95.38 157 ASP A O 1
ATOM 1265 N N . GLU A 1 158 ? 10.095 -3.324 3.063 1.00 94.25 158 GLU A N 1
ATOM 1266 C CA . GLU A 1 158 ? 9.992 -2.445 4.227 1.00 94.25 158 GLU A CA 1
ATOM 1267 C C . GLU A 1 158 ? 8.536 -2.069 4.537 1.00 94.25 158 GLU A C 1
ATOM 1269 O O . GLU A 1 158 ? 8.067 -2.241 5.666 1.00 94.25 158 GLU A O 1
ATOM 1274 N N . LEU A 1 159 ? 7.798 -1.585 3.535 1.00 96.44 159 LEU A N 1
ATOM 1275 C CA . LEU A 1 159 ? 6.403 -1.176 3.702 1.00 96.44 159 LEU A CA 1
ATOM 1276 C C . LEU A 1 159 ? 5.501 -2.359 4.077 1.00 96.44 159 LEU A C 1
ATOM 1278 O O . LEU A 1 159 ? 4.574 -2.194 4.874 1.00 96.44 159 LEU A O 1
ATOM 1282 N N . PHE A 1 160 ? 5.782 -3.555 3.557 1.00 97.75 160 PHE A N 1
ATOM 1283 C CA . PHE A 1 160 ? 5.075 -4.770 3.943 1.00 97.75 160 PHE A CA 1
ATOM 1284 C C . PHE A 1 160 ? 5.270 -5.084 5.432 1.00 97.75 160 PHE A C 1
ATOM 1286 O O . PHE A 1 160 ? 4.286 -5.278 6.145 1.00 97.75 160 PHE A O 1
ATOM 1293 N N . GLU A 1 161 ? 6.504 -5.062 5.941 1.00 96.38 161 GLU A N 1
ATOM 1294 C CA . GLU A 1 161 ? 6.771 -5.308 7.367 1.00 96.38 161 GLU A CA 1
ATOM 1295 C C . GLU A 1 161 ? 6.092 -4.268 8.274 1.00 96.38 161 GLU A C 1
ATOM 1297 O O . GLU A 1 161 ? 5.569 -4.597 9.346 1.00 96.38 161 GLU A O 1
ATOM 1302 N N . VAL A 1 162 ? 6.031 -3.011 7.825 1.00 96.19 162 VAL A N 1
ATOM 1303 C CA . VAL A 1 162 ? 5.284 -1.955 8.517 1.00 96.19 162 VAL A CA 1
ATOM 1304 C C . VAL A 1 162 ? 3.783 -2.247 8.532 1.00 96.19 162 VAL A C 1
ATOM 1306 O O . VAL A 1 162 ? 3.159 -2.149 9.591 1.00 96.19 162 VAL A O 1
ATOM 1309 N N . MET A 1 163 ? 3.200 -2.664 7.405 1.00 97.75 163 MET A N 1
ATOM 1310 C CA . MET A 1 163 ? 1.793 -3.070 7.331 1.00 97.75 163 MET A CA 1
ATOM 1311 C C . MET A 1 163 ? 1.480 -4.182 8.341 1.00 97.75 163 MET A C 1
ATOM 1313 O O . MET A 1 163 ? 0.505 -4.070 9.090 1.00 97.75 163 MET A O 1
ATOM 1317 N N . GLN A 1 164 ? 2.341 -5.202 8.435 1.00 97.31 164 GLN A N 1
ATOM 1318 C CA . GLN A 1 164 ? 2.166 -6.285 9.406 1.00 97.31 164 GLN A CA 1
ATOM 1319 C C . GLN A 1 164 ? 2.238 -5.783 10.853 1.00 97.31 164 GLN A C 1
ATOM 1321 O O . GLN A 1 164 ? 1.466 -6.224 11.710 1.00 97.31 164 GLN A O 1
ATOM 1326 N N . HIS A 1 165 ? 3.161 -4.861 11.146 1.00 95.19 165 HIS A N 1
ATOM 1327 C CA . HIS A 1 165 ? 3.296 -4.255 12.475 1.00 95.19 165 HIS A CA 1
ATOM 1328 C C . HIS A 1 165 ? 2.035 -3.478 12.875 1.00 95.19 165 HIS A C 1
ATOM 1330 O O . HIS A 1 165 ? 1.507 -3.678 13.974 1.00 95.19 165 HIS A O 1
ATOM 1336 N N . ILE A 1 166 ? 1.512 -2.647 11.970 1.00 95.25 166 ILE A N 1
ATOM 1337 C CA . ILE A 1 166 ? 0.276 -1.882 12.183 1.00 95.25 166 ILE A CA 1
ATOM 1338 C C . ILE A 1 166 ? -0.905 -2.831 12.389 1.00 95.25 166 ILE A C 1
ATOM 1340 O O . ILE A 1 166 ? -1.648 -2.655 13.353 1.00 95.25 166 ILE A O 1
ATOM 1344 N N . ARG A 1 167 ? -1.065 -3.870 11.554 1.00 96.06 167 ARG A N 1
ATOM 1345 C CA . ARG A 1 167 ? -2.181 -4.823 11.683 1.00 96.06 167 ARG A CA 1
ATOM 1346 C C . ARG A 1 167 ? -2.145 -5.577 13.014 1.00 96.06 167 ARG A C 1
ATOM 1348 O O . ARG A 1 167 ? -3.169 -5.676 13.685 1.00 96.06 167 ARG A O 1
ATOM 1355 N N . ARG A 1 168 ? -0.976 -6.077 13.436 1.00 95.00 168 ARG A N 1
ATOM 1356 C CA . ARG A 1 168 ? -0.827 -6.742 14.747 1.00 95.00 168 ARG A CA 1
ATOM 1357 C C . ARG A 1 168 ? -1.202 -5.794 15.888 1.00 95.00 168 ARG A C 1
ATOM 1359 O O . ARG A 1 168 ? -1.974 -6.172 16.764 1.00 95.00 168 ARG A O 1
ATOM 1366 N N . THR A 1 169 ? -0.720 -4.551 15.832 1.00 92.75 169 THR A N 1
ATOM 1367 C CA . THR A 1 169 ? -1.022 -3.523 16.841 1.00 92.75 169 THR A CA 1
ATOM 1368 C C . THR A 1 169 ? -2.510 -3.175 16.877 1.00 92.75 169 THR A C 1
ATOM 1370 O O . THR A 1 169 ? -3.089 -3.056 17.957 1.00 92.75 169 THR A O 1
ATOM 1373 N N . LEU A 1 170 ? -3.133 -3.037 15.703 1.00 93.06 170 LEU A N 1
ATOM 1374 C CA . LEU A 1 170 ? -4.565 -2.804 15.546 1.00 93.06 170 LEU A CA 1
ATOM 1375 C C . LEU A 1 170 ? -5.371 -3.893 16.261 1.00 93.06 170 LEU A C 1
ATOM 1377 O O . LEU A 1 170 ? -6.213 -3.562 17.093 1.00 93.06 170 LEU A O 1
ATOM 1381 N N . THR A 1 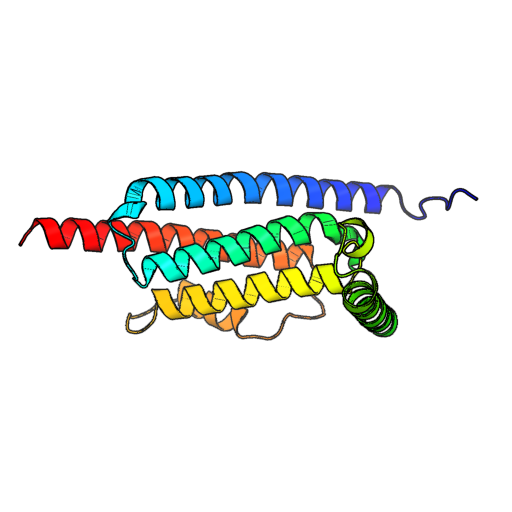171 ? -5.078 -5.170 15.986 1.00 92.56 171 THR A N 1
ATOM 1382 C CA . THR A 1 171 ? -5.771 -6.302 16.618 1.00 92.56 171 THR A CA 1
ATOM 1383 C C . THR A 1 171 ? -5.623 -6.270 18.137 1.00 92.56 171 THR A C 1
ATOM 1385 O O . THR A 1 171 ? -6.632 -6.239 18.841 1.00 92.56 171 THR A O 1
ATOM 1388 N N . SER A 1 172 ? -4.393 -6.170 18.652 1.00 91.94 172 SER A N 1
ATOM 1389 C CA . SER A 1 172 ? -4.150 -6.171 20.102 1.00 91.94 172 SER A CA 1
ATOM 1390 C C . SER A 1 172 ? -4.840 -5.008 20.822 1.00 91.94 172 SER A C 1
ATOM 1392 O O . SER A 1 172 ? -5.426 -5.187 21.890 1.00 91.94 172 SER A O 1
ATOM 1394 N N . ARG A 1 173 ? -4.814 -3.803 20.240 1.00 88.81 173 ARG A N 1
ATOM 1395 C CA . ARG A 1 173 ? -5.485 -2.634 20.830 1.00 88.81 173 ARG A CA 1
ATOM 1396 C C . ARG A 1 173 ? -6.998 -2.751 20.798 1.00 88.81 173 ARG A C 1
ATOM 1398 O O . ARG A 1 173 ? -7.654 -2.380 21.769 1.00 88.81 173 ARG A O 1
ATOM 1405 N N . PHE A 1 174 ? -7.545 -3.243 19.693 1.00 88.19 174 PHE A N 1
ATOM 1406 C CA . PHE A 1 174 ? -8.981 -3.422 19.558 1.00 88.19 174 PHE A CA 1
ATOM 1407 C C . PHE A 1 174 ? -9.510 -4.416 20.600 1.00 88.19 174 PHE A C 1
ATOM 1409 O O . PHE A 1 174 ? -10.473 -4.126 21.312 1.00 88.19 174 PHE A O 1
ATOM 1416 N N . GLU A 1 175 ? -8.828 -5.550 20.770 1.00 90.56 175 GLU A N 1
ATOM 1417 C CA . GLU A 1 175 ? -9.167 -6.553 21.783 1.00 90.56 175 GLU A CA 1
ATOM 1418 C C . GLU A 1 175 ? -9.098 -5.997 23.214 1.00 90.56 175 GLU A C 1
ATOM 1420 O O . GLU A 1 175 ? -9.991 -6.261 24.027 1.00 90.56 175 GLU A O 1
ATOM 1425 N N . PHE A 1 176 ? -8.086 -5.177 23.516 1.00 88.38 176 PHE A N 1
ATOM 1426 C CA . PHE A 1 176 ? -7.954 -4.509 24.812 1.00 88.38 176 PHE A CA 1
ATOM 1427 C C . PHE A 1 176 ? -9.119 -3.546 25.100 1.00 88.38 176 PHE A C 1
ATOM 1429 O O . PHE A 1 176 ? -9.720 -3.580 26.178 1.00 88.38 176 PHE A O 1
ATOM 1436 N N . VAL A 1 177 ? -9.493 -2.711 24.125 1.00 85.94 177 VAL A N 1
ATOM 1437 C CA . VAL A 1 177 ? -10.621 -1.775 24.273 1.00 85.94 177 VAL A CA 1
ATOM 1438 C C . VAL A 1 177 ? -11.934 -2.540 24.448 1.00 85.94 177 VAL A C 1
ATOM 1440 O O . VAL A 1 177 ? -12.729 -2.210 25.332 1.00 85.94 177 VAL A O 1
ATOM 1443 N N . ARG A 1 178 ? -12.141 -3.599 23.658 1.00 85.44 178 ARG A N 1
ATOM 1444 C CA . ARG A 1 178 ? -13.343 -4.441 23.701 1.00 85.44 178 ARG A CA 1
ATOM 1445 C C . ARG A 1 178 ? -13.518 -5.141 25.049 1.00 85.44 178 ARG A C 1
ATOM 1447 O O . ARG A 1 178 ? -14.628 -5.192 25.571 1.00 85.44 178 ARG A O 1
ATOM 1454 N N . THR A 1 179 ? -12.443 -5.691 25.611 1.00 88.56 179 THR A N 1
ATOM 1455 C CA . THR A 1 179 ? -12.484 -6.363 26.923 1.00 88.56 179 THR A CA 1
ATOM 1456 C C . THR A 1 179 ? -12.732 -5.370 28.059 1.00 88.56 179 THR A C 1
ATOM 1458 O O . THR A 1 179 ? -13.544 -5.649 28.937 1.00 88.56 179 THR A O 1
ATOM 1461 N N . SER A 1 180 ? -12.142 -4.174 27.986 1.00 86.19 180 SER A N 1
ATOM 1462 C CA . SER A 1 180 ? -12.335 -3.111 28.986 1.00 86.19 180 SER A CA 1
ATOM 1463 C C . SER A 1 180 ? -13.772 -2.572 29.051 1.00 86.19 180 SER A C 1
ATOM 1465 O O . SER A 1 180 ? -14.221 -2.165 30.118 1.00 86.19 180 SER A O 1
ATOM 1467 N N . HIS A 1 181 ? -14.512 -2.577 27.936 1.00 78.25 181 HIS A N 1
ATOM 1468 C CA . HIS A 1 181 ? -15.916 -2.137 27.904 1.00 78.25 181 HIS A CA 1
ATOM 1469 C C . HIS A 1 181 ? -16.907 -3.192 28.412 1.00 78.25 181 HIS A C 1
ATOM 1471 O O . HIS A 1 181 ? -18.019 -2.834 28.774 1.00 78.25 181 HIS A O 1
ATOM 1477 N N . LYS A 1 182 ? -16.520 -4.473 28.475 1.00 72.88 182 LYS A N 1
ATOM 1478 C CA . LYS A 1 182 ? -17.360 -5.544 29.046 1.00 72.88 182 LYS A CA 1
ATOM 1479 C C . LYS A 1 182 ? -17.322 -5.610 30.578 1.00 72.88 182 LYS A C 1
ATOM 1481 O O . LYS A 1 182 ? -18.094 -6.360 31.160 1.00 72.88 182 LYS A O 1
ATOM 1486 N N . LEU A 1 183 ? -16.401 -4.882 31.212 1.00 55.62 183 LEU A N 1
ATOM 1487 C CA . LEU A 1 183 ? -16.208 -4.849 32.668 1.00 55.62 183 LEU A CA 1
ATOM 1488 C C . LEU A 1 183 ? -16.912 -3.659 33.348 1.00 55.62 183 LEU A C 1
ATOM 1490 O O . LEU A 1 183 ? -16.734 -3.462 34.548 1.00 55.62 183 LEU A O 1
ATOM 1494 N N . LYS A 1 184 ? -17.675 -2.862 32.594 1.00 49.72 184 LYS A N 1
ATOM 1495 C CA . LYS A 1 184 ? -18.510 -1.761 33.089 1.00 49.72 184 LYS A CA 1
ATOM 1496 C C . LYS A 1 184 ? -19.977 -2.106 32.893 1.00 49.72 184 LYS A C 1
ATOM 1498 O O . LYS A 1 184 ? -20.767 -1.708 33.772 1.00 49.72 184 LYS A O 1
#

Foldseek 3Di:
DPDPPPDVPVVVVLVVLLVVQLVLLVVLVVLLVVVCVVCVVVPPVDLLVLLSVLLNLLSVLLNLLSVQLVQQPDDPVQLVVLVVQLVVCCVPVVDDDVVSCNHNNNNVVSLLSNLVSLLVSLCSLCPPHDDDPVSVVLNVVSPDDPDNPDGSSRSSVSSSVSSVVSSVSSVVVVVVVVVVVVVD

pLDDT: mean 88.19, std 11.28, range [39.22, 98.5]